Protein AF-A0A163MXH7-F1 (afdb_monomer_lite)

Sequence (358 aa):
MPDIKLDSTTVSQHGKAALSKNNAAEYDAERLEALGYKQEFKREINQFAVFGFSAVGVLTNWPLNVGLGLLTGGPAAMFCFLGVLLCIPQQLPAILVNMNWASLMISAVVVFSLSFWMVRGRYVYNSPMQTFVKDRTASKTFKALQPFKHTTQPVNLLKALSSASFSSTSATPAEQPQSIRPQVGASSLFENVQVESDNQVEVKQVVEKEYQWSSANFKTSPQKLNMIARQIRNLPVEEAIQQLQYSPKRSAKKILHNLAFARKHAQEQKEMKNLVVAQAWVGKGRFIRRVNPHGRGQFGLMHHKEAHMKFILKEAPKKDNQGIKARRNVRGWKETKKVWTPLVENKPIYNPKPFYNW

Organism: Absidia glauca (NCBI:txid4829)

pLDDT: mean 73.03, std 20.1, range [34.94, 98.38]

Radius of gyration: 46.52 Å; chains: 1; bounding box: 132×94×92 Å

Structure (mmCIF, N/CA/C/O backbone):
data_AF-A0A163MXH7-F1
#
_entry.id   AF-A0A163MXH7-F1
#
loop_
_atom_site.group_PDB
_atom_site.id
_atom_site.type_symbol
_atom_site.label_atom_id
_atom_site.label_alt_id
_atom_site.label_comp_id
_atom_site.label_asym_id
_atom_site.label_entity_id
_atom_site.label_seq_id
_atom_site.pdbx_PDB_ins_code
_atom_site.Cartn_x
_atom_site.Cartn_y
_atom_site.Cartn_z
_atom_site.occupancy
_atom_site.B_iso_or_equiv
_atom_site.auth_seq_id
_atom_site.auth_comp_id
_atom_site.auth_asym_id
_atom_site.auth_atom_id
_atom_site.pdbx_PDB_model_num
ATOM 1 N N . MET A 1 1 ? 47.669 -41.941 42.019 1.00 47.50 1 MET A N 1
ATOM 2 C CA . MET A 1 1 ? 48.116 -43.292 41.610 1.00 47.50 1 MET A CA 1
ATOM 3 C C . MET A 1 1 ? 47.739 -44.257 42.724 1.00 47.50 1 MET A C 1
ATOM 5 O O . MET A 1 1 ? 47.668 -43.811 43.866 1.00 47.50 1 MET A O 1
ATOM 9 N N . PRO A 1 2 ? 47.311 -45.479 42.390 1.00 41.97 2 PRO A N 1
ATOM 10 C CA . PRO A 1 2 ? 48.233 -46.540 41.975 1.00 41.97 2 PRO A CA 1
ATOM 11 C C . PRO A 1 2 ? 48.354 -46.688 40.458 1.00 41.97 2 PRO A C 1
ATOM 13 O O . PRO A 1 2 ? 47.479 -46.248 39.715 1.00 41.97 2 PRO A O 1
ATOM 16 N N . ASP A 1 3 ? 49.448 -47.308 40.027 1.00 41.38 3 ASP A N 1
ATOM 17 C CA . ASP A 1 3 ? 49.735 -47.606 38.626 1.00 41.38 3 ASP A CA 1
ATOM 18 C C . ASP A 1 3 ? 49.223 -48.999 38.247 1.00 41.38 3 ASP A C 1
ATOM 20 O O . ASP A 1 3 ? 49.469 -49.977 38.954 1.00 41.38 3 ASP A O 1
ATOM 24 N N . ILE A 1 4 ? 48.575 -49.103 37.087 1.00 44.91 4 ILE A N 1
ATOM 25 C CA . ILE A 1 4 ? 48.349 -50.379 36.401 1.00 44.91 4 ILE A CA 1
ATOM 26 C C . ILE A 1 4 ? 49.184 -50.335 35.125 1.00 44.91 4 ILE A C 1
ATOM 28 O O . ILE A 1 4 ? 48.999 -49.464 34.275 1.00 44.91 4 ILE A O 1
ATOM 32 N N . LYS A 1 5 ? 50.154 -51.245 35.028 1.00 40.84 5 LYS A N 1
ATOM 33 C CA . LYS A 1 5 ? 51.109 -51.301 33.918 1.00 40.84 5 LYS A CA 1
ATOM 34 C C . LYS A 1 5 ? 50.401 -51.771 32.647 1.00 40.84 5 LYS A C 1
ATOM 36 O O . LYS A 1 5 ? 49.718 -52.790 32.662 1.00 40.84 5 LYS A O 1
ATOM 41 N N . LEU A 1 6 ? 50.598 -51.044 31.550 1.00 42.69 6 LEU A N 1
ATOM 42 C CA . LEU A 1 6 ? 50.225 -51.497 30.213 1.00 42.69 6 LEU A CA 1
ATOM 43 C C . LEU A 1 6 ? 51.382 -52.310 29.627 1.00 42.69 6 LEU A C 1
ATOM 45 O O . LEU A 1 6 ? 52.337 -51.734 29.105 1.00 42.69 6 LEU A O 1
ATOM 49 N N . ASP A 1 7 ? 51.291 -53.638 29.700 1.00 38.22 7 ASP A N 1
ATOM 50 C CA . ASP A 1 7 ? 52.216 -54.520 28.986 1.00 38.22 7 ASP A CA 1
ATOM 51 C C . ASP A 1 7 ? 51.969 -54.398 27.475 1.00 38.22 7 ASP A C 1
ATOM 53 O O . ASP A 1 7 ? 50.940 -54.811 26.939 1.00 38.22 7 ASP A O 1
ATOM 57 N N . SER A 1 8 ? 52.924 -53.796 26.769 1.00 49.16 8 SER A N 1
ATOM 58 C CA . SER A 1 8 ? 52.810 -53.388 25.361 1.00 49.16 8 SER A CA 1
ATOM 59 C C . SER A 1 8 ? 52.977 -54.531 24.343 1.00 49.16 8 SER A C 1
ATOM 61 O O . SER A 1 8 ? 53.156 -54.289 23.149 1.00 49.16 8 SER A O 1
ATOM 63 N N . THR A 1 9 ? 52.927 -55.784 24.797 1.00 44.97 9 THR A N 1
ATOM 64 C CA . THR A 1 9 ? 53.372 -56.974 24.053 1.00 44.97 9 THR A CA 1
ATOM 65 C C . THR A 1 9 ? 52.245 -57.851 23.495 1.00 44.97 9 THR A C 1
ATOM 67 O O . THR A 1 9 ? 52.518 -58.712 22.661 1.00 44.97 9 THR A O 1
ATOM 70 N N . THR A 1 10 ? 50.980 -57.622 23.861 1.00 40.19 10 THR A N 1
ATOM 71 C CA . THR A 1 10 ? 49.836 -58.476 23.461 1.00 40.19 10 THR A CA 1
ATOM 72 C C . THR A 1 10 ? 49.106 -58.048 22.179 1.00 40.19 10 THR A C 1
ATOM 74 O O . THR A 1 10 ? 48.200 -58.744 21.732 1.00 40.19 10 THR A O 1
ATOM 77 N N . VAL A 1 11 ? 49.515 -56.950 21.530 1.00 41.31 11 VAL A N 1
ATOM 78 C CA . VAL A 1 11 ? 48.902 -56.468 20.267 1.00 41.31 11 VAL A CA 1
ATOM 79 C C . VAL A 1 11 ? 49.614 -57.023 19.014 1.00 41.31 11 VAL A C 1
ATOM 81 O O . VAL A 1 11 ? 49.052 -57.055 17.920 1.00 41.31 11 VAL A O 1
ATOM 84 N N . SER A 1 12 ? 50.847 -57.524 19.150 1.00 39.78 12 SER A N 1
ATOM 85 C CA . SER A 1 12 ? 51.743 -57.825 18.018 1.00 39.78 12 SER A CA 1
ATOM 86 C C . SER A 1 12 ? 51.597 -59.240 17.417 1.00 39.78 12 SER A C 1
ATOM 88 O O . SER A 1 12 ? 52.595 -59.890 17.111 1.00 39.78 12 SER A O 1
ATOM 90 N N . GLN A 1 13 ? 50.365 -59.740 17.234 1.00 37.62 13 GLN A N 1
ATOM 91 C CA . GLN A 1 13 ? 50.122 -61.014 16.519 1.00 37.62 13 GLN A CA 1
ATOM 92 C C . GLN A 1 13 ? 49.009 -61.007 15.455 1.00 37.62 13 GLN A C 1
ATOM 94 O O . GLN A 1 13 ? 48.973 -61.925 14.645 1.00 37.62 13 GLN A O 1
ATOM 99 N N . HIS A 1 14 ? 48.175 -59.966 15.350 1.00 34.94 14 HIS A N 1
ATOM 100 C CA . HIS A 1 14 ? 47.184 -59.847 14.257 1.00 34.94 14 HIS A CA 1
ATOM 101 C C . HIS A 1 14 ? 47.642 -58.932 13.099 1.00 34.94 14 HIS A C 1
ATOM 103 O O . HIS A 1 14 ? 46.857 -58.538 12.241 1.00 34.94 14 HIS A O 1
ATOM 109 N N . GLY A 1 15 ? 48.938 -58.605 13.042 1.00 43.69 15 GLY A N 1
ATOM 110 C CA . GLY A 1 15 ? 49.522 -57.658 12.087 1.00 43.69 15 GLY A CA 1
ATOM 111 C C . GLY A 1 15 ? 50.450 -58.278 11.038 1.00 43.69 15 GLY A C 1
ATOM 112 O O . GLY A 1 15 ? 51.620 -57.900 11.014 1.00 43.69 15 GLY A O 1
ATOM 113 N N . LYS A 1 16 ? 49.957 -59.208 10.195 1.00 42.31 16 LYS A N 1
ATOM 114 C CA . LYS A 1 16 ? 50.557 -59.620 8.892 1.00 42.31 16 LYS A CA 1
ATOM 115 C C . LYS A 1 16 ? 49.679 -60.635 8.127 1.00 42.31 16 LYS A C 1
ATOM 117 O O . LYS A 1 16 ? 50.035 -61.796 7.962 1.00 42.31 16 LYS A O 1
ATOM 122 N N . ALA A 1 17 ? 48.543 -60.174 7.608 1.00 35.09 17 ALA A N 1
ATOM 123 C CA . ALA A 1 17 ? 47.761 -60.877 6.583 1.00 35.09 17 ALA A CA 1
ATOM 124 C C . ALA A 1 17 ? 47.486 -59.925 5.403 1.00 35.09 17 ALA A C 1
ATOM 126 O O . ALA A 1 17 ? 47.547 -58.706 5.566 1.00 35.09 17 ALA A O 1
ATOM 127 N N . ALA A 1 18 ? 47.264 -60.466 4.201 1.00 39.53 18 ALA A N 1
ATOM 128 C CA . ALA A 1 18 ? 47.261 -59.682 2.964 1.00 39.53 18 ALA A CA 1
ATOM 129 C C . ALA A 1 18 ? 46.152 -58.610 2.924 1.00 39.53 18 ALA A C 1
ATOM 131 O O . ALA A 1 18 ? 44.985 -58.895 3.187 1.00 39.53 18 ALA A O 1
ATOM 132 N N . LEU A 1 19 ? 46.516 -57.383 2.526 1.00 41.78 19 LEU A N 1
ATOM 133 C CA . LEU A 1 19 ? 45.593 -56.250 2.415 1.00 41.78 19 LEU A CA 1
ATOM 134 C C . LEU A 1 19 ? 44.692 -56.382 1.173 1.00 41.78 19 LEU A C 1
ATOM 136 O O . LEU A 1 19 ? 44.937 -55.770 0.131 1.00 41.78 19 LEU A O 1
ATOM 140 N N . SER A 1 20 ? 43.633 -57.182 1.288 1.00 42.00 20 SER A N 1
ATOM 141 C CA . SER A 1 20 ? 42.513 -57.140 0.348 1.00 42.00 20 SER A CA 1
ATOM 142 C C . SER A 1 20 ? 41.724 -55.836 0.517 1.00 42.00 20 SER A C 1
ATOM 144 O O . SER A 1 20 ? 41.616 -55.290 1.616 1.00 42.00 20 SER A O 1
ATOM 146 N N . LYS A 1 21 ? 41.133 -55.333 -0.575 1.00 47.78 21 LYS A N 1
ATOM 147 C CA . LYS A 1 21 ? 40.318 -54.102 -0.565 1.00 47.78 21 LYS A CA 1
ATOM 148 C C . LYS A 1 21 ? 39.035 -54.225 0.268 1.00 47.78 21 LYS A C 1
ATOM 150 O O . LYS A 1 21 ? 38.448 -53.201 0.607 1.00 47.78 21 LYS A O 1
ATOM 155 N N . ASN A 1 22 ? 38.610 -55.445 0.589 1.00 47.94 22 ASN A N 1
ATOM 156 C CA . ASN A 1 22 ? 37.372 -55.718 1.319 1.00 47.94 22 ASN A CA 1
ATOM 157 C C . ASN A 1 22 ? 37.469 -55.249 2.785 1.00 47.94 22 ASN A C 1
ATOM 159 O O . ASN A 1 22 ? 36.567 -54.581 3.289 1.00 47.94 22 ASN A O 1
ATOM 163 N N . ASN A 1 23 ? 38.610 -55.517 3.425 1.00 58.22 23 ASN A N 1
ATOM 164 C CA . ASN A 1 23 ? 38.815 -55.397 4.871 1.00 58.22 23 ASN A CA 1
ATOM 165 C C . ASN A 1 23 ? 38.664 -53.954 5.398 1.00 58.22 23 ASN A C 1
ATOM 167 O O . ASN A 1 23 ? 38.385 -53.749 6.574 1.00 58.22 23 ASN A O 1
ATOM 171 N N . ALA A 1 24 ? 38.846 -52.937 4.547 1.00 60.03 24 ALA A N 1
ATOM 172 C CA . ALA A 1 24 ? 38.727 -51.534 4.952 1.00 60.03 24 ALA A CA 1
ATOM 173 C C . ALA A 1 24 ? 37.272 -51.110 5.227 1.00 60.03 24 ALA A C 1
ATOM 175 O O . ALA A 1 24 ? 37.030 -50.298 6.114 1.00 60.03 24 ALA A O 1
ATOM 176 N N . ALA A 1 25 ? 36.302 -51.663 4.489 1.00 61.44 25 ALA A N 1
ATOM 177 C CA . ALA A 1 25 ? 34.880 -51.421 4.749 1.00 61.44 25 ALA A CA 1
ATOM 178 C C . ALA A 1 25 ? 34.384 -52.198 5.981 1.00 61.44 25 ALA A C 1
ATOM 180 O O . ALA A 1 25 ? 33.492 -51.739 6.687 1.00 61.44 25 ALA A O 1
ATOM 181 N N . GLU A 1 26 ? 34.993 -53.355 6.233 1.00 66.44 26 GLU A N 1
ATOM 182 C CA . GLU A 1 26 ? 34.730 -54.235 7.373 1.00 66.44 26 GLU A CA 1
ATOM 183 C C . GLU A 1 26 ? 35.222 -53.590 8.683 1.00 66.44 26 GLU A C 1
ATOM 185 O O . GLU A 1 26 ? 34.446 -53.444 9.622 1.00 66.44 26 GLU A O 1
ATOM 190 N N . TYR A 1 27 ? 36.449 -53.052 8.689 1.00 71.62 27 TYR A N 1
ATOM 191 C CA . TYR A 1 27 ? 37.011 -52.268 9.799 1.00 71.62 27 TYR A CA 1
ATOM 192 C C . TYR A 1 27 ? 36.227 -50.972 10.094 1.00 71.62 27 TYR A C 1
ATOM 194 O O . TYR A 1 27 ? 36.001 -50.638 11.257 1.00 71.62 27 TYR A O 1
ATOM 202 N N . ASP A 1 28 ? 35.781 -50.246 9.056 1.00 67.56 28 ASP A N 1
ATOM 203 C CA . ASP A 1 28 ? 34.877 -49.087 9.199 1.00 67.56 28 ASP A CA 1
ATOM 204 C C . ASP A 1 28 ? 33.573 -49.491 9.922 1.00 67.56 28 ASP A C 1
ATOM 206 O O . ASP A 1 28 ? 33.106 -48.773 10.808 1.00 67.56 28 ASP A O 1
ATOM 210 N N . ALA A 1 29 ? 32.982 -50.633 9.549 1.00 69.75 29 ALA A N 1
ATOM 211 C CA . ALA A 1 29 ? 31.713 -51.117 10.095 1.00 69.75 29 ALA A CA 1
ATOM 212 C C . ALA A 1 29 ? 31.848 -51.623 11.541 1.00 69.75 29 ALA A C 1
ATOM 214 O O . ALA A 1 29 ? 31.086 -51.195 12.407 1.00 69.75 29 ALA A O 1
ATOM 215 N N . GLU A 1 30 ? 32.856 -52.449 11.825 1.00 72.38 30 GLU A N 1
ATOM 216 C CA . GLU A 1 30 ? 33.177 -52.949 13.171 1.00 72.38 30 GLU A CA 1
ATOM 217 C C . GLU A 1 30 ? 33.446 -51.785 14.147 1.00 72.38 30 GLU A C 1
ATOM 219 O O . GLU A 1 30 ? 32.985 -51.778 15.292 1.00 72.38 30 GLU A O 1
ATOM 224 N N . ARG A 1 31 ? 34.106 -50.720 13.669 1.00 71.94 31 ARG A N 1
ATOM 225 C CA . ARG A 1 31 ? 34.344 -49.501 14.453 1.00 71.94 31 ARG A CA 1
ATOM 226 C C . ARG A 1 31 ? 33.088 -48.642 14.659 1.00 71.94 31 ARG A C 1
ATOM 228 O O . ARG A 1 31 ? 33.026 -47.919 15.652 1.00 71.94 31 ARG A O 1
ATOM 235 N N . LEU A 1 32 ? 32.095 -48.707 13.769 1.00 69.75 32 LEU A N 1
ATOM 236 C CA . LEU A 1 32 ? 30.786 -48.063 13.957 1.00 69.75 32 LEU A CA 1
ATOM 237 C C . LEU A 1 32 ? 29.898 -48.845 14.935 1.00 69.75 32 LEU A C 1
ATOM 239 O O . LEU A 1 32 ? 29.231 -48.229 15.768 1.00 69.75 32 LEU A O 1
ATOM 243 N N . GLU A 1 33 ? 29.948 -50.178 14.898 1.00 74.44 33 GLU A N 1
ATOM 244 C CA . GLU A 1 33 ? 29.268 -51.050 15.862 1.00 74.44 33 GLU A CA 1
ATOM 245 C C . GLU A 1 33 ? 29.834 -50.864 17.280 1.00 74.44 33 GLU A C 1
ATOM 247 O O . GLU A 1 33 ? 29.070 -50.656 18.224 1.00 74.44 33 GLU A O 1
ATOM 252 N N . ALA A 1 34 ? 31.161 -50.767 17.422 1.00 74.44 34 ALA A N 1
ATOM 253 C CA . ALA A 1 34 ? 31.827 -50.406 18.680 1.00 74.44 34 ALA A CA 1
ATOM 254 C C . ALA A 1 34 ? 31.473 -48.992 19.206 1.00 74.44 34 ALA A C 1
ATOM 256 O O . ALA A 1 34 ? 31.714 -48.688 20.375 1.00 74.44 34 ALA A O 1
ATOM 257 N N . LEU A 1 35 ? 30.897 -48.128 18.362 1.00 73.12 35 LEU A N 1
ATOM 258 C CA . LEU A 1 35 ? 30.357 -46.810 18.726 1.00 73.12 35 LEU A CA 1
ATOM 259 C C . LEU A 1 35 ? 28.821 -46.814 18.892 1.00 73.12 35 LEU A C 1
ATOM 261 O O . LEU A 1 35 ? 28.232 -45.761 19.136 1.00 73.12 35 LEU A O 1
ATOM 265 N N . GLY A 1 36 ? 28.166 -47.974 18.773 1.00 73.19 36 GLY A N 1
ATOM 266 C CA . GLY A 1 36 ? 26.718 -48.141 18.928 1.00 73.19 36 GLY A CA 1
ATOM 267 C C . GLY A 1 36 ? 25.875 -47.713 17.719 1.00 73.19 36 GLY A C 1
ATOM 268 O O . GLY A 1 36 ? 24.652 -47.618 17.836 1.00 73.19 36 GLY A O 1
ATOM 269 N N . TYR A 1 37 ? 26.486 -47.449 16.558 1.00 69.38 37 TYR A N 1
ATOM 270 C CA . TYR A 1 37 ? 25.775 -47.003 15.357 1.00 69.38 37 TYR A CA 1
ATOM 271 C C . TYR A 1 37 ? 25.427 -48.169 14.428 1.00 69.38 37 TYR A C 1
ATOM 273 O O . TYR A 1 37 ? 26.291 -48.768 13.792 1.00 69.38 37 TYR A O 1
ATOM 281 N N . LYS A 1 38 ? 24.127 -48.440 14.277 1.00 63.72 38 LYS A N 1
ATOM 282 C CA . LYS A 1 38 ? 23.607 -49.431 13.328 1.00 63.72 38 LYS A CA 1
ATOM 283 C C . LYS A 1 38 ? 23.565 -48.857 11.906 1.00 63.72 38 LYS A C 1
ATOM 285 O O . LYS A 1 38 ? 22.878 -47.868 11.655 1.00 63.72 38 LYS A O 1
ATOM 290 N N . GLN A 1 39 ? 24.258 -49.487 10.957 1.00 64.44 39 GLN A N 1
ATOM 291 C CA . GLN A 1 39 ? 24.260 -49.050 9.557 1.00 64.44 39 GLN A CA 1
ATOM 292 C C . GLN A 1 39 ? 23.024 -49.565 8.795 1.00 64.44 39 GLN A C 1
ATOM 294 O O . GLN A 1 39 ? 22.919 -50.750 8.493 1.00 64.44 39 GLN A O 1
ATOM 299 N N . GLU A 1 40 ? 22.103 -48.666 8.432 1.00 67.88 40 GLU A N 1
ATOM 300 C CA . GLU A 1 40 ? 20.843 -49.038 7.755 1.00 67.88 40 GLU A CA 1
ATOM 301 C C . GLU A 1 40 ? 20.894 -48.962 6.216 1.00 67.88 40 GLU A C 1
ATOM 303 O O . GLU A 1 40 ? 20.061 -49.561 5.540 1.00 67.88 40 GLU A O 1
ATOM 308 N N . PHE A 1 41 ? 21.889 -48.275 5.639 1.00 58.50 41 PHE A N 1
ATOM 309 C CA . PHE A 1 41 ? 22.047 -48.129 4.186 1.00 58.50 41 PHE A CA 1
ATOM 310 C C . PHE A 1 41 ? 23.337 -48.780 3.670 1.00 58.50 41 PHE A C 1
ATOM 312 O O . PHE A 1 41 ? 24.431 -48.560 4.197 1.00 58.50 41 PHE A O 1
ATOM 319 N N . LYS A 1 42 ? 23.221 -49.544 2.577 1.00 60.28 42 LYS A N 1
ATOM 320 C CA . LYS A 1 42 ? 24.365 -50.121 1.856 1.00 60.28 42 LYS A CA 1
ATOM 321 C C . LYS A 1 42 ? 25.191 -49.015 1.186 1.00 60.28 42 LYS A C 1
ATOM 323 O O . LYS A 1 42 ? 24.658 -48.251 0.385 1.00 60.28 42 LYS A O 1
ATOM 328 N N . ARG A 1 43 ? 26.502 -48.952 1.460 1.00 62.91 43 ARG A N 1
ATOM 329 C CA . ARG A 1 43 ? 27.432 -47.927 0.923 1.00 62.91 43 ARG A CA 1
ATOM 330 C C . ARG A 1 43 ? 27.895 -48.233 -0.517 1.00 62.91 43 ARG A C 1
ATOM 332 O O . ARG A 1 43 ? 29.055 -48.029 -0.864 1.00 62.91 43 ARG A O 1
ATOM 339 N N . GLU A 1 44 ? 26.992 -48.736 -1.357 1.00 66.31 44 GLU A N 1
ATOM 340 C CA . GLU A 1 44 ? 27.261 -49.122 -2.748 1.00 66.31 44 GLU A CA 1
ATOM 341 C C . GLU A 1 44 ? 27.048 -47.925 -3.693 1.00 66.31 44 GLU A C 1
ATOM 343 O O . GLU A 1 44 ? 25.959 -47.709 -4.228 1.00 66.31 44 GLU A O 1
ATOM 348 N N . ILE A 1 45 ? 28.100 -47.128 -3.922 1.00 68.62 45 ILE A N 1
ATOM 349 C CA . ILE A 1 45 ? 28.080 -46.081 -4.957 1.00 68.62 45 ILE A CA 1
ATOM 350 C C . ILE A 1 45 ? 28.186 -46.755 -6.332 1.00 68.62 45 ILE A C 1
ATOM 352 O O . ILE A 1 45 ? 29.272 -46.928 -6.884 1.00 68.62 45 ILE A O 1
ATOM 356 N N . ASN A 1 46 ? 27.036 -47.151 -6.880 1.00 74.12 46 ASN A N 1
ATOM 357 C CA . ASN A 1 46 ? 26.904 -47.679 -8.238 1.00 74.12 46 ASN A CA 1
ATOM 358 C C . ASN A 1 46 ? 27.578 -46.727 -9.254 1.00 74.12 46 ASN A C 1
ATOM 360 O O . ASN A 1 46 ? 27.489 -45.505 -9.120 1.00 74.12 46 ASN A O 1
ATOM 364 N N . GLN A 1 47 ? 28.206 -47.267 -10.303 1.00 76.06 47 GLN A N 1
ATOM 365 C CA . GLN A 1 47 ? 28.812 -46.490 -11.395 1.00 76.06 47 GLN A CA 1
ATOM 366 C C . GLN A 1 47 ? 27.842 -45.450 -11.991 1.00 76.06 47 GLN A C 1
ATOM 368 O O . GLN A 1 47 ? 28.259 -44.350 -12.352 1.00 76.06 47 GLN A O 1
ATOM 373 N N . PHE A 1 48 ? 26.537 -45.741 -12.005 1.00 74.50 48 PHE A N 1
ATOM 374 C CA . PHE A 1 48 ? 25.503 -44.794 -12.437 1.00 74.50 48 PHE A CA 1
ATOM 375 C C . PHE A 1 48 ? 25.379 -43.556 -11.519 1.00 74.50 48 PHE A C 1
ATOM 377 O O . PHE A 1 48 ? 25.112 -42.451 -11.989 1.00 74.50 48 PHE A O 1
ATOM 384 N N . ALA A 1 49 ? 25.632 -43.703 -10.213 1.00 75.06 49 ALA A N 1
ATOM 385 C CA . ALA A 1 49 ? 25.704 -42.579 -9.277 1.00 75.06 49 ALA A CA 1
ATOM 386 C C . ALA A 1 49 ? 26.999 -41.768 -9.464 1.00 75.06 49 ALA A C 1
ATOM 388 O O . ALA A 1 49 ? 26.960 -40.538 -9.422 1.00 75.06 49 ALA A O 1
ATOM 389 N N . VAL A 1 50 ? 28.129 -42.431 -9.754 1.00 80.44 50 VAL A N 1
ATOM 390 C CA . VAL A 1 50 ? 29.398 -41.759 -10.107 1.00 80.44 50 VAL A CA 1
ATOM 391 C C . VAL A 1 50 ? 29.231 -40.903 -11.371 1.00 80.44 50 VAL A C 1
ATOM 393 O O . VAL A 1 50 ? 29.678 -39.755 -11.402 1.00 80.44 50 VAL A O 1
ATOM 396 N N . PHE A 1 51 ? 28.519 -41.415 -12.382 1.00 82.50 51 PHE A N 1
ATOM 397 C CA . PHE A 1 51 ? 28.143 -40.643 -13.570 1.00 82.50 51 PHE A CA 1
ATOM 398 C C . PHE A 1 51 ? 27.316 -39.398 -13.209 1.00 82.50 51 PHE A C 1
ATOM 400 O O . PHE A 1 51 ? 27.604 -38.314 -13.713 1.00 82.50 51 PHE A O 1
ATOM 407 N N . GLY A 1 52 ? 26.360 -39.517 -12.280 1.00 81.12 52 GLY A N 1
ATOM 408 C CA . GLY A 1 52 ? 25.589 -38.382 -11.759 1.00 81.12 52 GLY A CA 1
ATOM 409 C C . GLY A 1 52 ? 26.461 -37.280 -11.143 1.00 81.12 52 GLY A C 1
ATOM 410 O O . GLY A 1 52 ? 26.318 -36.112 -11.508 1.00 81.12 52 GLY A O 1
ATOM 411 N N . PHE A 1 53 ? 27.410 -37.634 -10.269 1.00 79.19 53 PHE A N 1
ATOM 412 C CA . PHE A 1 53 ? 28.345 -36.661 -9.682 1.00 79.19 53 PHE A CA 1
ATOM 413 C C . PHE A 1 53 ? 29.247 -35.995 -10.736 1.00 79.19 53 PHE A C 1
ATOM 415 O O . PHE A 1 53 ? 29.444 -34.779 -10.693 1.00 79.19 53 PHE A O 1
ATOM 422 N N . SER A 1 54 ? 29.738 -36.759 -11.718 1.00 81.44 54 SER A N 1
ATOM 423 C CA . SER A 1 54 ? 30.528 -36.223 -12.837 1.00 81.44 54 SER A CA 1
ATOM 424 C C . SER A 1 54 ? 29.717 -35.244 -13.700 1.00 81.44 54 SER A C 1
ATOM 426 O O . SER A 1 54 ? 30.160 -34.125 -13.972 1.00 81.44 54 SER A O 1
ATOM 428 N N . ALA A 1 55 ? 28.480 -35.610 -14.053 1.00 81.50 55 ALA A N 1
ATOM 429 C CA . ALA A 1 55 ? 27.581 -34.772 -14.841 1.00 81.50 55 ALA A CA 1
ATOM 430 C C . ALA A 1 55 ? 27.259 -33.441 -14.139 1.00 81.50 55 ALA A C 1
ATOM 432 O O . ALA A 1 55 ? 27.266 -32.396 -14.790 1.00 81.50 55 ALA A O 1
ATOM 433 N N . VAL A 1 56 ? 27.054 -33.441 -12.815 1.00 82.62 56 VAL A N 1
ATOM 434 C CA . VAL A 1 56 ? 26.881 -32.204 -12.027 1.00 82.62 56 VAL A CA 1
ATOM 435 C C . VAL A 1 56 ? 28.134 -31.321 -12.087 1.00 82.62 56 VAL A C 1
ATOM 437 O O . VAL A 1 56 ? 28.009 -30.106 -12.253 1.00 82.62 56 VAL A O 1
ATOM 440 N N . GLY A 1 57 ? 29.335 -31.904 -12.030 1.00 77.38 57 GLY A N 1
ATOM 441 C CA . GLY A 1 57 ? 30.596 -31.168 -12.188 1.00 77.38 57 GLY A CA 1
ATOM 442 C C . GLY A 1 57 ? 30.728 -30.476 -13.552 1.00 77.38 57 GLY A C 1
ATOM 443 O O . GLY A 1 57 ? 31.105 -29.307 -13.620 1.00 77.38 57 GLY A O 1
ATOM 444 N N . VAL A 1 58 ? 30.352 -31.151 -14.643 1.00 78.25 58 VAL A N 1
ATOM 445 C CA . VAL A 1 58 ? 30.382 -30.565 -15.999 1.00 78.25 58 VAL A CA 1
ATOM 446 C C . VAL A 1 58 ? 29.287 -29.504 -16.178 1.00 78.25 58 VAL A C 1
ATOM 448 O O . VAL A 1 58 ? 29.559 -28.397 -16.650 1.00 78.25 58 VAL A O 1
ATOM 451 N N . LEU A 1 59 ? 28.053 -29.804 -15.761 1.00 74.94 59 LEU A N 1
ATOM 452 C CA . LEU A 1 59 ? 26.892 -28.921 -15.936 1.00 74.94 59 LEU A CA 1
ATOM 453 C C . LEU A 1 59 ? 26.942 -27.654 -15.070 1.00 74.94 59 LEU A C 1
ATOM 455 O O . LEU A 1 59 ? 26.327 -26.655 -15.436 1.00 74.94 59 LEU A O 1
ATOM 459 N N . THR A 1 60 ? 27.680 -27.652 -13.957 1.00 77.06 60 THR A N 1
ATOM 460 C CA . THR A 1 60 ? 27.912 -26.437 -13.150 1.00 77.06 60 THR A CA 1
ATOM 461 C C . THR A 1 60 ? 29.032 -25.555 -13.707 1.00 77.06 60 THR A C 1
ATOM 463 O O . THR A 1 60 ? 28.981 -24.336 -13.546 1.00 77.06 60 THR A O 1
ATOM 466 N N . ASN A 1 61 ? 30.004 -26.130 -14.422 1.00 73.38 61 ASN A N 1
ATOM 467 C CA . ASN A 1 61 ? 31.129 -25.387 -15.001 1.00 73.38 61 ASN A CA 1
ATOM 468 C C . ASN A 1 61 ? 30.799 -24.772 -16.381 1.00 73.38 61 ASN A C 1
ATOM 470 O O . ASN A 1 61 ? 31.337 -23.728 -16.761 1.00 73.38 61 ASN A O 1
ATOM 474 N N . TRP A 1 62 ? 29.859 -25.366 -17.124 1.00 70.69 62 TRP A N 1
ATOM 475 C CA . TR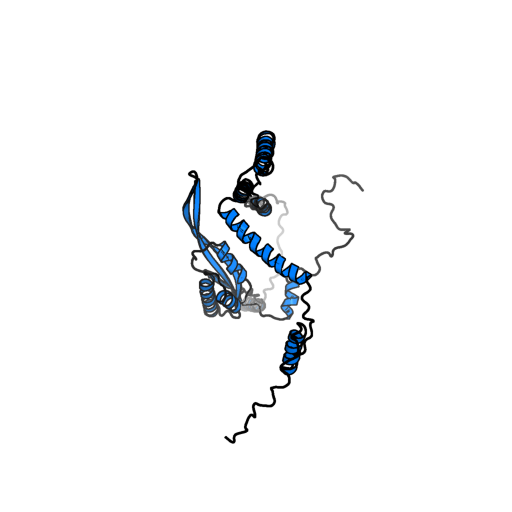P A 1 62 ? 29.412 -24.855 -18.427 1.00 70.69 62 TRP A CA 1
ATOM 476 C C . TRP A 1 62 ? 28.827 -23.419 -18.368 1.00 70.69 62 TRP A C 1
ATOM 478 O O . TRP A 1 62 ? 29.285 -22.570 -19.140 1.00 70.69 62 TRP A O 1
ATOM 488 N N . PRO A 1 63 ? 27.911 -23.059 -17.436 1.00 69.19 63 PRO A N 1
ATOM 489 C CA . PRO A 1 63 ? 27.403 -21.689 -17.302 1.00 69.19 63 PRO A CA 1
ATOM 490 C C . PRO A 1 63 ? 28.470 -20.631 -16.993 1.00 69.19 63 PRO A C 1
ATOM 492 O O . PRO A 1 63 ? 28.320 -19.489 -17.423 1.00 69.19 63 PRO A O 1
ATOM 495 N N . LEU A 1 64 ? 29.545 -20.985 -16.278 1.00 65.94 64 LEU A N 1
ATOM 496 C CA . LEU A 1 64 ? 30.637 -20.058 -15.948 1.00 65.94 64 LEU A CA 1
ATOM 497 C C . LEU A 1 64 ? 31.433 -19.665 -17.201 1.00 65.94 64 LEU A C 1
ATOM 499 O O . LEU A 1 64 ? 31.651 -18.479 -17.455 1.00 65.94 64 LEU A O 1
ATOM 503 N N . ASN A 1 65 ? 31.784 -20.651 -18.028 1.00 64.81 65 ASN A N 1
ATOM 504 C CA . ASN A 1 65 ? 32.489 -20.431 -19.292 1.00 64.81 65 ASN A CA 1
ATOM 505 C C . ASN A 1 65 ? 31.620 -19.657 -20.301 1.00 64.81 65 ASN A C 1
ATOM 507 O O . ASN A 1 65 ? 32.071 -18.677 -20.900 1.00 64.81 65 ASN A O 1
ATOM 511 N N . VAL A 1 66 ? 30.338 -20.023 -20.427 1.00 68.25 66 VAL A N 1
ATOM 512 C CA . VAL A 1 66 ? 29.377 -19.291 -21.273 1.00 68.25 66 VAL A CA 1
ATOM 513 C C . VAL A 1 66 ? 29.145 -17.861 -20.762 1.00 68.25 66 VAL A C 1
ATOM 515 O O . VAL A 1 66 ? 29.022 -16.944 -21.573 1.00 68.25 66 VAL A O 1
ATOM 518 N N . GLY A 1 67 ? 29.131 -17.641 -19.444 1.00 66.19 67 GLY A N 1
ATOM 519 C CA . GLY A 1 67 ? 28.959 -16.321 -18.828 1.00 66.19 67 GLY A CA 1
ATOM 520 C C . GLY A 1 67 ? 30.080 -15.338 -19.172 1.00 66.19 67 GLY A C 1
ATOM 521 O O . GLY A 1 67 ? 29.799 -14.199 -19.549 1.00 66.19 67 GLY A O 1
ATOM 522 N N . LEU A 1 68 ? 31.339 -15.788 -19.126 1.00 63.91 68 LEU A N 1
ATOM 523 C CA . LEU A 1 68 ? 32.494 -14.989 -19.556 1.00 63.91 68 LEU A CA 1
ATOM 524 C C . LEU A 1 68 ? 32.426 -14.637 -21.052 1.00 63.91 68 LEU A C 1
ATOM 526 O O . LEU A 1 68 ? 32.704 -13.495 -21.429 1.00 63.91 68 LEU A O 1
ATOM 530 N N . GLY A 1 69 ? 31.984 -15.572 -21.900 1.00 62.62 69 GLY A N 1
ATOM 531 C CA . GLY A 1 69 ? 31.744 -15.306 -23.324 1.00 62.62 69 GLY A CA 1
ATOM 532 C C . GLY A 1 69 ? 30.621 -14.295 -23.563 1.00 62.62 69 GLY A C 1
ATOM 533 O O . GLY A 1 69 ? 30.771 -13.367 -24.360 1.00 62.62 69 GLY A O 1
ATOM 534 N N . LEU A 1 70 ? 29.516 -14.409 -22.820 1.00 64.62 70 LEU A N 1
ATOM 535 C CA . LEU A 1 70 ? 28.399 -13.465 -22.898 1.00 64.62 70 LEU A CA 1
ATOM 536 C C . LEU A 1 70 ? 28.804 -12.033 -22.528 1.00 64.62 70 LEU A C 1
ATOM 538 O O . LEU A 1 70 ? 28.304 -11.096 -23.146 1.00 64.62 70 LEU A O 1
ATOM 542 N N . LEU A 1 71 ? 29.710 -11.870 -21.559 1.00 65.25 71 LEU A N 1
ATOM 543 C CA . LEU A 1 71 ? 30.178 -10.560 -21.102 1.00 65.25 71 LEU A CA 1
ATOM 544 C C . LEU A 1 71 ? 31.164 -9.889 -22.078 1.00 65.25 71 LEU A C 1
ATOM 546 O O . LEU A 1 71 ? 31.232 -8.663 -22.126 1.00 65.25 71 LEU A O 1
ATOM 550 N N . THR A 1 72 ? 31.936 -10.680 -22.829 1.00 69.06 72 THR A N 1
ATOM 551 C CA . THR A 1 72 ? 33.060 -10.198 -23.660 1.00 69.06 72 THR A CA 1
ATOM 552 C C . THR A 1 72 ? 32.729 -10.050 -25.145 1.00 69.06 72 THR A C 1
ATOM 554 O O . THR A 1 72 ? 33.266 -9.153 -25.791 1.00 69.06 72 THR A O 1
ATOM 557 N N . GLY A 1 73 ? 31.835 -10.875 -25.699 1.00 68.38 73 GLY A N 1
ATOM 558 C CA . GLY A 1 73 ? 31.448 -10.778 -27.115 1.00 68.38 73 GLY A CA 1
ATOM 559 C C . GLY A 1 73 ? 30.195 -11.561 -27.527 1.00 68.38 73 GLY A C 1
ATOM 560 O O . GLY A 1 73 ? 29.933 -11.728 -28.720 1.00 68.38 73 GLY A O 1
ATOM 561 N N . GLY A 1 74 ? 29.414 -12.059 -26.564 1.00 79.38 74 GLY A N 1
ATOM 562 C CA . GLY A 1 74 ? 28.256 -12.908 -26.832 1.00 79.38 74 GLY A CA 1
ATOM 563 C C . GLY A 1 74 ? 28.626 -14.305 -27.362 1.00 79.38 74 GLY A C 1
ATOM 564 O O . GLY A 1 74 ? 29.804 -14.645 -27.495 1.00 79.38 74 GLY A O 1
ATOM 565 N N . PRO A 1 75 ? 27.624 -15.132 -27.719 1.00 70.12 75 PRO A N 1
ATOM 566 C CA . PRO A 1 75 ? 27.863 -16.467 -28.275 1.00 70.12 75 PRO A CA 1
ATOM 567 C C . PRO A 1 75 ? 28.713 -16.457 -29.556 1.00 70.12 75 PRO A C 1
ATOM 569 O O . PRO A 1 75 ? 29.491 -17.378 -29.782 1.00 70.12 75 PRO A O 1
ATOM 572 N N . ALA A 1 76 ? 28.602 -15.403 -30.374 1.00 67.12 76 ALA A N 1
ATOM 573 C CA . ALA A 1 76 ? 29.338 -15.274 -31.630 1.00 67.12 76 ALA A CA 1
ATOM 574 C C . ALA A 1 76 ? 30.863 -15.276 -31.424 1.00 67.12 76 ALA A C 1
ATOM 576 O O . ALA A 1 76 ? 31.565 -16.003 -32.121 1.00 67.12 76 ALA A O 1
ATOM 577 N N . ALA A 1 77 ? 31.376 -14.532 -30.435 1.00 70.88 77 ALA A N 1
ATOM 578 C CA . ALA A 1 77 ? 32.812 -14.490 -30.152 1.00 70.88 77 ALA A CA 1
ATOM 579 C C . ALA A 1 77 ? 33.374 -15.864 -29.742 1.00 70.88 77 ALA A C 1
ATOM 581 O O . ALA A 1 77 ? 34.475 -16.222 -30.158 1.00 70.88 77 ALA A O 1
ATOM 582 N N . MET A 1 78 ? 32.596 -16.659 -28.999 1.00 71.19 78 MET A N 1
ATOM 583 C CA . MET A 1 78 ? 32.984 -18.018 -28.608 1.00 71.19 78 MET A CA 1
ATOM 584 C C . MET A 1 78 ? 33.067 -18.969 -29.809 1.00 71.19 78 MET A C 1
ATOM 586 O O . MET A 1 78 ? 34.048 -19.702 -29.930 1.00 71.19 78 MET A O 1
ATOM 590 N N . PHE A 1 79 ? 32.108 -18.917 -30.740 1.00 73.12 79 PHE A N 1
ATOM 591 C CA . PHE A 1 79 ? 32.191 -19.707 -31.976 1.00 73.12 79 PHE A CA 1
ATOM 592 C C . PHE A 1 79 ? 33.355 -19.269 -32.879 1.00 73.12 79 PHE A C 1
ATOM 594 O O . PHE A 1 79 ? 34.034 -20.128 -33.439 1.00 73.12 79 PHE A O 1
ATOM 601 N N . CYS A 1 80 ? 33.643 -17.966 -32.976 1.00 70.12 80 CYS A N 1
ATOM 602 C CA . CYS A 1 80 ? 34.803 -17.469 -33.724 1.00 70.12 80 CYS A CA 1
ATOM 603 C C . CYS A 1 80 ? 36.134 -17.956 -33.126 1.00 70.12 80 CYS A C 1
ATOM 605 O O . CYS A 1 80 ? 36.995 -18.425 -33.867 1.00 70.12 80 CYS A O 1
ATOM 607 N N . PHE A 1 81 ? 36.299 -17.893 -31.800 1.00 74.12 81 PHE A N 1
ATOM 608 C CA . PHE A 1 81 ? 37.514 -18.361 -31.121 1.00 74.12 81 PHE A CA 1
ATOM 609 C C . PHE A 1 81 ? 37.750 -19.866 -31.325 1.00 74.12 81 PHE A C 1
ATOM 611 O O . PHE A 1 81 ? 38.846 -20.280 -31.703 1.00 74.12 81 PHE A O 1
ATOM 618 N N . LEU A 1 82 ? 36.704 -20.681 -31.148 1.00 69.75 82 LEU A N 1
ATOM 619 C CA . LEU A 1 82 ? 36.779 -22.132 -31.340 1.00 69.75 82 LEU A CA 1
ATOM 620 C C . LEU A 1 82 ? 37.056 -22.487 -32.816 1.00 69.75 82 LEU A C 1
ATOM 622 O O . LEU A 1 82 ? 37.871 -23.363 -33.096 1.00 69.75 82 LEU A O 1
ATOM 626 N N . GLY A 1 83 ? 36.464 -21.747 -33.760 1.00 73.06 83 GLY A N 1
ATOM 627 C CA . GLY A 1 83 ? 36.753 -21.872 -35.191 1.00 73.06 83 GLY A CA 1
ATOM 628 C C . GLY A 1 83 ? 38.219 -21.593 -35.544 1.00 73.06 83 GLY A C 1
ATOM 629 O O . GLY A 1 83 ? 38.802 -22.348 -36.314 1.00 73.06 83 GLY A O 1
ATOM 630 N N . VAL A 1 84 ? 38.844 -20.572 -34.944 1.00 74.06 84 VAL A N 1
ATOM 631 C CA . VAL A 1 84 ? 40.275 -20.271 -35.158 1.00 74.06 84 VAL A CA 1
ATOM 632 C C . VAL A 1 84 ? 41.174 -21.386 -34.618 1.00 74.06 84 VAL A C 1
ATOM 634 O O . VAL A 1 84 ? 42.104 -21.792 -35.314 1.00 74.06 84 VAL A O 1
ATOM 637 N N . LEU A 1 85 ? 40.888 -21.928 -33.428 1.00 72.69 85 LEU A N 1
ATOM 638 C CA . LEU A 1 85 ? 41.650 -23.058 -32.875 1.00 72.69 85 LEU A CA 1
ATOM 639 C C . LEU A 1 85 ? 41.567 -24.303 -33.771 1.00 72.69 85 LEU A C 1
ATOM 641 O O . LEU A 1 85 ? 42.575 -24.975 -33.981 1.00 72.69 85 LEU A O 1
ATOM 645 N N . LEU A 1 86 ? 40.394 -24.579 -34.349 1.00 75.31 86 LEU A N 1
ATOM 646 C CA . LEU A 1 86 ? 40.193 -25.697 -35.276 1.00 75.31 86 LEU A CA 1
ATOM 647 C C . LEU A 1 86 ? 40.875 -25.512 -36.642 1.00 75.31 86 LEU A C 1
ATOM 649 O O . LEU A 1 86 ? 40.959 -26.483 -37.389 1.00 75.31 86 LEU A O 1
ATOM 653 N N . CYS A 1 87 ? 41.396 -24.326 -36.969 1.00 76.25 87 CYS A N 1
ATOM 654 C CA . CYS A 1 87 ? 42.183 -24.085 -38.185 1.00 76.25 87 CYS A CA 1
ATOM 655 C C . CYS A 1 87 ? 43.694 -24.339 -38.011 1.00 76.25 87 CYS A C 1
ATOM 657 O O . CYS A 1 87 ? 44.426 -24.325 -39.001 1.00 76.25 87 CYS A O 1
ATOM 659 N N . ILE A 1 88 ? 44.182 -24.562 -36.785 1.00 78.56 88 ILE A N 1
ATOM 660 C CA . ILE A 1 88 ? 45.608 -24.804 -36.511 1.00 78.56 88 ILE A CA 1
ATOM 661 C C . ILE A 1 88 ? 45.971 -26.247 -36.926 1.00 78.56 88 ILE A C 1
ATOM 663 O O . ILE A 1 88 ? 45.218 -27.174 -36.612 1.00 78.56 88 ILE A O 1
ATOM 667 N N . PRO A 1 89 ? 47.091 -26.497 -37.634 1.00 73.56 89 PRO A N 1
ATOM 668 C CA . PRO A 1 89 ? 47.536 -27.859 -37.925 1.00 73.56 89 PRO A CA 1
ATOM 669 C C . PRO A 1 89 ? 47.981 -28.564 -36.634 1.00 73.56 89 PRO A C 1
ATOM 671 O O . PRO A 1 89 ? 48.815 -28.049 -35.894 1.00 73.56 89 PRO A O 1
ATOM 674 N N . GLN A 1 90 ? 47.441 -29.757 -36.365 1.00 70.81 90 GLN A N 1
ATOM 675 C CA . GLN A 1 90 ? 47.750 -30.515 -35.141 1.00 70.81 90 GLN A CA 1
ATOM 676 C C . GLN A 1 90 ? 49.158 -31.135 -35.138 1.00 70.81 90 GLN A C 1
ATOM 678 O O . GLN A 1 90 ? 49.632 -31.579 -34.095 1.00 70.81 90 GLN A O 1
ATOM 683 N N . GLN A 1 91 ? 49.817 -31.190 -36.298 1.00 73.06 91 GLN A N 1
ATOM 684 C CA . GLN A 1 91 ? 51.162 -31.727 -36.486 1.00 73.06 91 GLN A CA 1
ATOM 685 C C . GLN A 1 91 ? 51.933 -30.853 -37.484 1.00 73.06 91 GLN A C 1
ATOM 687 O O . GLN A 1 91 ? 51.352 -30.286 -38.411 1.00 73.06 91 GLN A O 1
ATOM 692 N N . LEU A 1 92 ? 53.248 -30.758 -37.292 1.00 76.38 92 LEU A N 1
ATOM 693 C CA . LEU A 1 92 ? 54.184 -30.055 -38.169 1.00 76.38 92 LEU A CA 1
ATOM 694 C C . LEU A 1 92 ? 55.284 -31.041 -38.606 1.00 76.38 92 LEU A C 1
ATOM 696 O O . LEU A 1 92 ? 55.750 -31.801 -37.757 1.00 76.38 92 LEU A O 1
ATOM 700 N N . PRO A 1 93 ? 55.733 -31.032 -39.877 1.00 76.25 93 PRO A N 1
ATOM 701 C CA . PRO A 1 93 ? 55.277 -30.184 -40.982 1.00 76.25 93 PRO A CA 1
ATOM 702 C C . PRO A 1 93 ? 53.907 -30.607 -41.544 1.00 76.25 93 PRO A C 1
ATOM 704 O O . PRO A 1 93 ? 53.530 -31.776 -41.500 1.00 76.25 93 PRO A O 1
ATOM 707 N N . ALA A 1 94 ? 53.175 -29.652 -42.122 1.00 73.44 94 ALA A N 1
ATOM 708 C CA . ALA A 1 94 ? 51.923 -29.930 -42.821 1.00 73.44 94 ALA A CA 1
ATOM 709 C C . ALA A 1 94 ? 52.206 -30.488 -44.229 1.00 73.44 94 ALA A C 1
ATOM 711 O O . ALA A 1 94 ? 52.750 -29.796 -45.087 1.00 73.44 94 ALA A O 1
ATOM 712 N N . ILE A 1 95 ? 51.824 -31.744 -44.459 1.00 80.25 95 ILE A N 1
ATOM 713 C CA . ILE A 1 95 ? 51.937 -32.461 -45.741 1.00 80.25 95 ILE A CA 1
ATOM 714 C C . ILE A 1 95 ? 50.523 -32.594 -46.328 1.00 80.25 95 ILE A C 1
ATOM 716 O O . ILE A 1 95 ? 49.565 -32.649 -45.563 1.00 80.25 95 ILE A O 1
ATOM 720 N N . LEU A 1 96 ? 50.361 -32.701 -47.653 1.00 77.00 96 LEU A N 1
ATOM 721 C CA . LEU A 1 96 ? 49.047 -32.785 -48.325 1.00 77.00 96 LEU A CA 1
ATOM 722 C C . LEU A 1 96 ? 48.085 -33.830 -47.710 1.00 77.00 96 LEU A C 1
ATOM 724 O O . LEU A 1 96 ? 46.889 -33.578 -47.598 1.00 77.00 96 LEU A O 1
ATOM 728 N N . VAL A 1 97 ? 48.618 -34.974 -47.264 1.00 76.62 97 VAL A N 1
ATOM 729 C CA . VAL A 1 97 ? 47.865 -36.074 -46.624 1.00 76.62 97 VAL A CA 1
ATOM 730 C C . VAL A 1 97 ? 47.429 -35.743 -45.184 1.00 76.62 97 VAL A C 1
ATOM 732 O O . VAL A 1 97 ? 46.441 -36.282 -44.701 1.00 76.62 97 VAL A O 1
ATOM 735 N N . ASN A 1 98 ? 48.142 -34.837 -44.508 1.00 75.06 98 ASN A N 1
ATOM 736 C CA . ASN A 1 98 ? 47.959 -34.457 -43.100 1.00 75.06 98 ASN A CA 1
ATOM 737 C C . ASN A 1 98 ? 47.536 -32.978 -42.943 1.00 75.06 98 ASN A C 1
ATOM 739 O O . ASN A 1 98 ? 47.747 -32.352 -41.904 1.00 75.06 98 ASN A O 1
ATOM 743 N N . MET A 1 99 ? 47.002 -32.372 -44.007 1.00 76.19 99 MET A N 1
ATOM 744 C CA . MET A 1 99 ? 46.562 -30.979 -44.000 1.00 76.19 99 MET A CA 1
ATOM 745 C C . MET A 1 99 ? 45.251 -30.837 -43.216 1.00 76.19 99 MET A C 1
ATOM 747 O O . MET A 1 99 ? 44.329 -31.632 -43.384 1.00 76.19 99 MET A O 1
ATOM 751 N N . ASN A 1 100 ? 45.133 -29.799 -42.384 1.00 82.06 100 ASN A N 1
ATOM 752 C CA . ASN A 1 100 ? 43.899 -29.548 -41.642 1.00 82.06 100 ASN A CA 1
ATOM 753 C C . ASN A 1 100 ? 42.819 -28.915 -42.547 1.00 82.06 100 ASN A C 1
ATOM 755 O O . ASN A 1 100 ? 42.729 -27.695 -42.697 1.00 82.06 100 ASN A O 1
ATOM 759 N N . TRP A 1 101 ? 41.968 -29.765 -43.127 1.00 80.38 101 TRP A N 1
ATOM 760 C CA . TRP A 1 101 ? 40.862 -29.376 -44.011 1.00 80.38 101 TRP A CA 1
ATOM 761 C C . TRP A 1 101 ? 39.721 -28.607 -43.315 1.00 80.38 101 TRP A C 1
ATOM 763 O O . TRP A 1 101 ? 38.862 -28.052 -44.007 1.00 80.38 101 TRP A O 1
ATOM 773 N N . ALA A 1 102 ? 39.692 -28.518 -41.977 1.00 79.31 102 ALA A N 1
ATOM 774 C CA . ALA A 1 102 ? 38.601 -27.857 -41.250 1.00 79.31 102 ALA A CA 1
ATOM 775 C C . ALA A 1 102 ? 38.445 -26.374 -41.631 1.00 79.31 102 ALA A C 1
ATOM 777 O O . ALA A 1 102 ? 37.321 -25.895 -41.756 1.00 79.31 102 ALA A O 1
ATOM 778 N N . SER A 1 103 ? 39.548 -25.671 -41.912 1.00 79.62 103 SER A N 1
ATOM 779 C CA . SER A 1 103 ? 39.532 -24.265 -42.349 1.00 79.62 103 SER A CA 1
ATOM 780 C C . SER A 1 103 ? 38.742 -24.048 -43.654 1.00 79.62 103 SER A C 1
ATOM 782 O O . SER A 1 103 ? 37.962 -23.096 -43.776 1.00 79.62 103 SER A O 1
ATOM 784 N N . LEU A 1 104 ? 38.859 -24.976 -44.612 1.00 82.62 104 LEU A N 1
ATOM 785 C CA . LEU A 1 104 ? 38.112 -24.933 -45.877 1.00 82.62 104 LEU A CA 1
ATOM 786 C C . LEU A 1 104 ? 36.617 -25.227 -45.670 1.00 82.62 104 LEU A C 1
ATOM 788 O O . LEU A 1 104 ? 35.769 -24.569 -46.268 1.00 82.62 104 LEU A O 1
ATOM 792 N N . MET A 1 105 ? 36.278 -26.152 -44.770 1.00 83.44 105 MET A N 1
ATOM 793 C CA . MET A 1 105 ? 34.878 -26.455 -44.443 1.00 83.44 105 MET A CA 1
ATOM 794 C C . MET A 1 105 ? 34.204 -25.315 -43.662 1.00 83.44 105 MET A C 1
ATOM 796 O O . MET A 1 105 ? 33.075 -24.937 -43.974 1.00 83.44 105 MET A O 1
ATOM 800 N N . ILE A 1 106 ? 34.904 -24.712 -42.696 1.00 83.12 106 ILE A N 1
ATOM 801 C CA . ILE A 1 106 ? 34.411 -23.563 -41.919 1.00 83.12 106 ILE A CA 1
ATOM 802 C C . ILE A 1 106 ? 34.169 -22.363 -42.843 1.00 83.12 106 ILE A C 1
ATOM 804 O O . ILE A 1 106 ? 33.093 -21.764 -42.800 1.00 83.12 106 ILE A O 1
ATOM 808 N N . SER A 1 107 ? 35.124 -22.031 -43.717 1.00 81.88 107 SER A N 1
ATOM 809 C CA . SER A 1 107 ? 34.974 -20.913 -44.659 1.00 81.88 107 SER A CA 1
ATOM 810 C C . SER A 1 107 ? 33.842 -21.139 -45.672 1.00 81.88 107 SER A C 1
ATOM 812 O O . SER A 1 107 ? 33.047 -20.222 -45.886 1.00 81.88 107 SER A O 1
ATOM 814 N N . ALA A 1 108 ? 33.675 -22.354 -46.208 1.00 87.88 108 ALA A N 1
ATOM 815 C CA . ALA A 1 108 ? 32.540 -22.694 -47.072 1.00 87.88 108 ALA A CA 1
ATOM 816 C C . ALA A 1 108 ? 31.181 -22.506 -46.365 1.00 87.88 108 ALA A C 1
ATOM 818 O O . ALA A 1 108 ? 30.274 -21.878 -46.919 1.00 87.88 108 ALA A O 1
ATOM 819 N N . VAL A 1 109 ? 31.045 -22.976 -45.117 1.00 87.44 109 VAL A N 1
ATOM 820 C CA . VAL A 1 109 ? 29.816 -22.806 -44.317 1.00 87.44 109 VAL A CA 1
ATOM 821 C C . VAL A 1 109 ? 29.545 -21.331 -43.999 1.00 87.44 109 VAL A C 1
ATOM 823 O O . VAL A 1 109 ? 28.395 -20.890 -44.076 1.00 87.44 109 VAL A O 1
ATOM 826 N N . VAL A 1 110 ? 30.578 -20.536 -43.699 1.00 84.75 110 VAL A N 1
ATOM 827 C CA . VAL A 1 110 ? 30.439 -19.086 -43.473 1.00 84.75 110 VAL A CA 1
ATOM 828 C C . VAL A 1 110 ? 29.969 -18.366 -44.742 1.00 84.75 110 VAL A C 1
ATOM 830 O O . VAL A 1 110 ? 29.042 -17.560 -44.660 1.00 84.75 110 VAL A O 1
ATOM 833 N N . VAL A 1 111 ? 30.531 -18.682 -45.915 1.00 90.31 111 VAL A N 1
ATOM 834 C CA . VAL A 1 111 ? 30.115 -18.091 -47.204 1.00 90.31 111 VAL A CA 1
ATOM 835 C C . VAL A 1 111 ? 28.676 -18.479 -47.567 1.00 90.31 111 VAL A C 1
ATOM 837 O O . VAL A 1 111 ? 27.893 -17.622 -47.993 1.00 90.31 111 VAL A O 1
ATOM 840 N N . PHE A 1 112 ? 28.281 -19.735 -47.344 1.00 92.44 112 PHE A N 1
ATOM 841 C CA . PHE A 1 112 ? 26.899 -20.182 -47.552 1.00 92.44 112 PHE A CA 1
ATOM 842 C C . PHE A 1 112 ? 25.919 -19.464 -46.606 1.00 92.44 112 PHE A C 1
ATOM 844 O O . PHE A 1 112 ? 24.872 -18.978 -47.034 1.00 92.44 112 PHE A O 1
ATOM 851 N N . SER A 1 113 ? 26.290 -19.311 -45.332 1.00 86.81 113 SER A N 1
ATOM 852 C CA . SER A 1 113 ? 25.488 -18.598 -44.331 1.00 86.81 113 SER A CA 1
ATOM 853 C C . SER A 1 113 ? 25.325 -17.106 -44.664 1.00 86.81 113 SER A C 1
ATOM 855 O O . SER A 1 113 ? 24.206 -16.586 -44.648 1.00 86.81 113 SER A O 1
ATOM 857 N N . LEU A 1 114 ? 26.410 -16.418 -45.049 1.00 87.25 114 LEU A N 1
ATOM 858 C CA . LEU A 1 114 ? 26.366 -15.005 -45.448 1.00 87.25 114 LEU A CA 1
ATOM 859 C C . LEU A 1 114 ? 25.528 -14.779 -46.712 1.00 87.25 114 LEU A C 1
ATOM 861 O O . LEU A 1 114 ? 24.707 -13.863 -46.736 1.00 87.25 114 LEU A O 1
ATOM 865 N N . SER A 1 115 ? 25.705 -15.605 -47.747 1.00 90.56 115 SER A N 1
ATOM 866 C CA . SER A 1 115 ? 24.948 -15.473 -49.002 1.00 90.56 115 SER A CA 1
ATOM 867 C C . SER A 1 115 ? 23.454 -15.743 -48.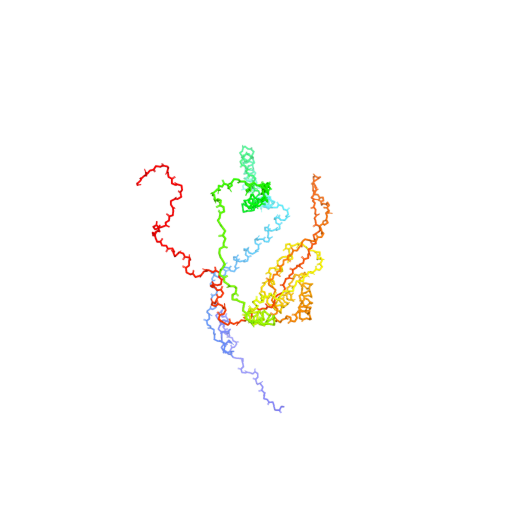795 1.00 90.56 115 SER A C 1
ATOM 869 O O . SER A 1 115 ? 22.626 -14.934 -49.220 1.00 90.56 115 SER A O 1
ATOM 871 N N . PHE A 1 116 ? 23.089 -16.784 -48.038 1.00 90.25 116 PHE A N 1
ATOM 872 C CA . PHE A 1 116 ? 21.700 -17.023 -47.631 1.00 90.25 116 PHE A CA 1
ATOM 873 C C . PHE A 1 116 ? 21.122 -15.857 -46.806 1.00 90.25 116 PHE A C 1
ATOM 875 O O . PHE A 1 116 ? 19.971 -15.449 -47.011 1.00 90.25 116 PHE A O 1
ATOM 882 N N . TRP A 1 117 ? 21.910 -15.265 -45.902 1.00 85.00 117 TRP A N 1
ATOM 883 C CA . TRP A 1 117 ? 21.467 -14.116 -45.112 1.00 85.00 117 TRP A CA 1
ATOM 884 C C . TRP A 1 117 ? 21.262 -12.850 -45.960 1.00 85.00 117 TRP A C 1
ATOM 886 O O . TRP A 1 117 ? 20.246 -12.172 -45.782 1.00 85.00 117 TRP A O 1
ATOM 896 N N . MET A 1 118 ? 22.153 -12.556 -46.912 1.00 85.56 118 MET A N 1
ATOM 897 C CA . MET A 1 118 ? 21.999 -11.416 -47.828 1.00 85.56 118 MET A CA 1
ATOM 898 C C . MET A 1 118 ? 20.776 -11.566 -48.743 1.00 85.56 118 MET A C 1
ATOM 900 O O . MET A 1 118 ? 20.010 -10.614 -48.895 1.00 85.56 118 MET A O 1
ATOM 904 N N . VAL A 1 119 ? 20.572 -12.755 -49.324 1.00 89.44 119 VAL A N 1
ATOM 905 C CA . VAL A 1 119 ? 19.472 -13.021 -50.270 1.00 89.44 119 VAL A CA 1
ATOM 906 C C . VAL A 1 119 ? 18.117 -13.111 -49.562 1.00 89.44 119 VAL A C 1
ATOM 908 O O . VAL A 1 119 ? 17.127 -12.562 -50.046 1.00 89.44 119 VAL A O 1
ATOM 911 N N . ARG A 1 120 ? 18.046 -13.801 -48.414 1.00 81.56 120 ARG A N 1
ATOM 912 C CA . ARG A 1 120 ? 16.779 -14.160 -47.752 1.00 81.56 120 ARG A CA 1
ATOM 913 C C . ARG A 1 120 ? 16.679 -13.633 -46.322 1.00 81.56 120 ARG A C 1
ATOM 915 O O . ARG A 1 120 ? 15.657 -13.047 -45.966 1.00 81.56 120 ARG A O 1
ATOM 922 N N . GLY A 1 121 ? 17.719 -13.825 -45.508 1.00 77.31 121 GLY A N 1
ATOM 923 C CA . GLY A 1 121 ? 17.696 -13.535 -44.065 1.00 77.31 121 GLY A CA 1
ATOM 924 C C . GLY A 1 121 ? 17.350 -12.082 -43.718 1.00 77.31 121 GLY A C 1
ATOM 925 O O . GLY A 1 121 ? 16.476 -11.843 -42.879 1.00 77.31 121 GLY A O 1
ATOM 926 N N . ARG A 1 122 ? 17.952 -11.117 -44.426 1.00 77.06 122 ARG A N 1
ATOM 927 C CA . ARG A 1 122 ? 17.695 -9.669 -44.291 1.00 77.06 122 ARG A CA 1
ATOM 928 C C . ARG A 1 122 ? 16.208 -9.294 -44.361 1.00 77.06 122 ARG A C 1
ATOM 930 O O . ARG A 1 122 ? 15.804 -8.337 -43.707 1.00 77.06 122 ARG A O 1
ATOM 937 N N . TYR A 1 123 ? 15.411 -10.014 -45.150 1.00 76.69 123 TYR A N 1
ATOM 938 C CA . TYR A 1 123 ? 14.007 -9.679 -45.423 1.00 76.69 123 TYR A CA 1
ATOM 939 C C . TYR A 1 123 ? 13.002 -10.428 -44.535 1.00 76.69 123 TYR A C 1
ATOM 941 O O . TYR A 1 123 ? 11.814 -10.122 -44.572 1.00 76.69 123 TYR A O 1
ATOM 949 N N . VAL A 1 124 ? 13.457 -11.409 -43.746 1.00 79.62 124 VAL A N 1
ATOM 950 C CA . VAL A 1 124 ? 12.590 -12.292 -42.938 1.00 79.62 124 VAL A CA 1
ATOM 951 C C . VAL A 1 124 ? 12.738 -12.037 -41.429 1.00 79.62 124 VAL A C 1
ATOM 953 O O . VAL A 1 124 ? 11.871 -12.434 -40.647 1.00 79.62 124 VAL A O 1
ATOM 956 N N . TYR A 1 125 ? 13.794 -11.338 -40.994 1.00 73.25 125 TYR A N 1
ATOM 957 C CA . TYR A 1 125 ? 14.019 -11.045 -39.576 1.00 73.25 125 TYR A CA 1
ATOM 958 C C . TYR A 1 125 ? 13.045 -9.993 -39.018 1.00 73.25 125 TYR A C 1
ATOM 960 O O . TYR A 1 125 ? 13.307 -8.789 -39.010 1.00 73.25 125 TYR A O 1
ATOM 968 N N . ASN A 1 126 ? 11.927 -10.471 -38.475 1.00 63.84 126 ASN A N 1
ATOM 969 C CA . ASN A 1 126 ? 11.097 -9.689 -37.570 1.00 63.84 126 ASN A CA 1
ATOM 970 C C . ASN A 1 126 ? 11.835 -9.524 -36.235 1.00 63.84 126 ASN A C 1
ATOM 972 O O . ASN A 1 126 ? 11.996 -10.487 -35.485 1.00 63.84 126 ASN A O 1
ATOM 976 N N . SER A 1 127 ? 12.268 -8.297 -35.936 1.00 61.41 127 SER A N 1
ATOM 977 C CA . SER A 1 127 ? 12.840 -7.950 -34.630 1.00 61.41 127 SER A CA 1
ATOM 978 C C . SER A 1 127 ? 11.879 -8.352 -33.501 1.00 61.41 127 SER A C 1
ATOM 980 O O . SER A 1 127 ? 10.671 -8.131 -33.649 1.00 61.41 127 SER A O 1
ATOM 982 N N . PRO A 1 128 ? 12.363 -8.923 -32.378 1.00 67.75 128 PRO A N 1
ATOM 983 C CA . PRO A 1 128 ? 11.511 -9.291 -31.255 1.00 67.75 128 PRO A CA 1
ATOM 984 C C . PRO A 1 128 ? 10.801 -8.046 -30.719 1.00 67.75 128 PRO A C 1
ATOM 986 O O . PRO A 1 128 ? 11.390 -7.211 -30.028 1.00 67.75 128 PRO A O 1
ATOM 989 N N . MET A 1 129 ? 9.514 -7.930 -31.059 1.00 53.69 129 MET A N 1
ATOM 990 C CA . MET A 1 129 ? 8.633 -6.862 -30.598 1.00 53.69 129 MET A CA 1
ATOM 991 C C . MET A 1 129 ? 8.725 -6.781 -29.080 1.00 53.69 129 MET A C 1
ATOM 993 O O . MET A 1 129 ? 8.305 -7.708 -28.388 1.00 53.69 129 MET A O 1
ATOM 997 N N . GLN A 1 130 ? 9.262 -5.675 -28.555 1.00 47.00 130 GLN A N 1
ATOM 998 C CA . GLN A 1 130 ? 9.288 -5.460 -27.115 1.00 47.00 130 GLN A CA 1
ATOM 999 C C . GLN A 1 130 ? 7.846 -5.434 -26.618 1.00 47.00 130 GLN A C 1
ATOM 1001 O O . GLN A 1 130 ? 7.119 -4.456 -26.815 1.00 47.00 130 GLN A O 1
ATOM 1006 N N . THR A 1 131 ? 7.430 -6.517 -25.962 1.00 40.22 131 THR A N 1
ATOM 1007 C CA . THR A 1 131 ? 6.144 -6.612 -25.280 1.00 40.22 131 THR A CA 1
ATOM 1008 C C . THR A 1 131 ? 6.199 -5.772 -24.012 1.00 40.22 131 THR A C 1
ATOM 1010 O O . THR A 1 131 ? 6.166 -6.286 -22.893 1.00 40.22 131 THR A O 1
ATOM 1013 N N . PHE A 1 132 ? 6.246 -4.450 -24.192 1.00 48.56 132 PHE A N 1
ATOM 1014 C CA . PHE A 1 132 ? 5.703 -3.525 -23.216 1.00 48.56 132 PHE A CA 1
ATOM 1015 C C . PHE A 1 132 ? 4.317 -4.050 -22.860 1.00 48.56 132 PHE A C 1
ATOM 1017 O O . PHE A 1 132 ? 3.430 -4.096 -23.719 1.00 48.56 132 PHE A O 1
ATOM 1024 N N . VAL A 1 133 ? 4.144 -4.491 -21.613 1.00 49.09 133 VAL A N 1
ATOM 1025 C CA . VAL A 1 133 ? 2.859 -4.971 -21.108 1.00 49.09 133 VAL A CA 1
ATOM 1026 C C . VAL A 1 133 ? 1.933 -3.763 -21.030 1.00 49.09 133 VAL A C 1
ATOM 1028 O O . VAL A 1 133 ? 1.819 -3.075 -20.020 1.00 49.09 133 VAL A O 1
ATOM 1031 N N . LYS A 1 134 ? 1.315 -3.451 -22.171 1.00 49.47 134 LYS A N 1
ATOM 1032 C CA . LYS A 1 134 ? 0.314 -2.407 -22.321 1.00 49.47 134 LYS A CA 1
ATOM 1033 C C . LYS A 1 134 ? -0.952 -2.939 -21.677 1.00 49.47 134 LYS A C 1
ATOM 1035 O O . LYS A 1 134 ? -1.788 -3.524 -22.365 1.00 49.47 134 LYS A O 1
ATOM 1040 N N . ASP A 1 135 ? -1.031 -2.778 -20.357 1.00 49.00 135 ASP A N 1
ATOM 1041 C CA . ASP A 1 135 ? -2.119 -3.225 -19.491 1.00 49.00 135 ASP A CA 1
ATOM 1042 C C . ASP A 1 135 ? -3.483 -2.963 -20.147 1.00 49.00 135 ASP A C 1
ATOM 1044 O O . ASP A 1 135 ? -4.036 -1.860 -20.094 1.00 49.00 135 ASP A O 1
ATOM 1048 N N . ARG A 1 136 ? -4.045 -3.992 -20.798 1.00 47.34 136 ARG A N 1
ATOM 1049 C CA . ARG A 1 136 ? -5.355 -3.895 -21.470 1.00 47.34 136 ARG A CA 1
ATOM 1050 C C . ARG A 1 136 ? -6.494 -3.750 -20.456 1.00 47.34 136 ARG A C 1
ATOM 1052 O O . ARG A 1 136 ? -7.574 -3.285 -20.807 1.00 47.34 136 ARG A O 1
ATOM 1059 N N . THR A 1 137 ? -6.221 -4.084 -19.196 1.00 46.62 137 THR A N 1
ATOM 1060 C CA . THR A 1 137 ? -6.989 -3.693 -18.012 1.00 46.62 137 THR A CA 1
ATOM 1061 C C . THR A 1 137 ? -6.970 -2.175 -17.820 1.00 46.62 137 THR A C 1
ATOM 1063 O O . THR A 1 137 ? -8.035 -1.567 -17.788 1.00 46.62 137 THR A O 1
ATOM 1066 N N . ALA A 1 138 ? -5.789 -1.547 -17.770 1.00 51.28 138 ALA A N 1
ATOM 1067 C CA . ALA A 1 138 ? -5.633 -0.109 -17.550 1.00 51.28 138 ALA A CA 1
ATOM 1068 C C . ALA A 1 138 ? -6.216 0.746 -18.685 1.00 51.28 138 ALA A C 1
ATOM 1070 O O . ALA A 1 138 ? -6.838 1.767 -18.411 1.00 51.28 138 ALA A O 1
ATOM 1071 N N . SER A 1 139 ? -6.074 0.352 -19.956 1.00 50.50 139 SER A N 1
ATOM 1072 C CA . SER A 1 139 ? -6.648 1.136 -21.063 1.00 50.50 139 SER A CA 1
ATOM 1073 C C . SER A 1 139 ? -8.180 1.071 -21.112 1.00 50.50 139 SER A C 1
ATOM 1075 O O . SER A 1 139 ? -8.826 2.084 -21.390 1.00 50.50 139 SER A O 1
ATOM 1077 N N . LYS A 1 140 ? -8.777 -0.086 -20.783 1.00 49.03 140 LYS A N 1
ATOM 1078 C CA . LYS A 1 140 ? -10.236 -0.226 -20.660 1.00 49.03 140 LYS A CA 1
ATOM 1079 C C . LYS A 1 140 ? -10.779 0.507 -19.430 1.00 49.03 140 LYS A C 1
ATOM 1081 O O . LYS A 1 140 ? -11.773 1.215 -19.564 1.00 49.03 140 LYS A O 1
ATOM 1086 N N . THR A 1 141 ? -10.121 0.420 -18.270 1.00 51.81 141 THR A N 1
ATOM 1087 C CA . THR A 1 141 ? -10.556 1.180 -17.084 1.00 51.81 141 THR A CA 1
ATOM 1088 C C . THR A 1 141 ? -10.347 2.679 -17.253 1.00 51.81 141 THR A C 1
ATOM 1090 O O . THR A 1 141 ? -11.228 3.428 -16.865 1.00 51.81 141 THR A O 1
ATOM 1093 N N . PHE A 1 142 ? -9.278 3.150 -17.903 1.00 51.19 142 PHE A N 1
ATOM 1094 C CA . PHE A 1 142 ? -9.089 4.586 -18.157 1.00 51.19 142 PHE A CA 1
ATOM 1095 C C . PHE A 1 142 ? -10.179 5.167 -19.075 1.00 51.19 142 PHE A C 1
ATOM 1097 O O . PHE A 1 142 ? -10.633 6.285 -18.849 1.00 51.19 142 PHE A O 1
ATOM 1104 N N . LYS A 1 143 ? -10.677 4.394 -20.055 1.00 50.47 143 LYS A N 1
ATOM 1105 C CA . LYS A 1 143 ? -11.832 4.806 -20.878 1.00 50.47 143 LYS A CA 1
ATOM 1106 C C . LYS A 1 143 ? -13.169 4.750 -20.114 1.00 50.47 143 LYS A C 1
ATOM 1108 O O . LYS A 1 143 ? -14.085 5.477 -20.474 1.00 50.47 143 LYS A O 1
ATOM 1113 N N . ALA A 1 144 ? -13.256 3.957 -19.041 1.00 50.06 144 ALA A N 1
ATOM 1114 C CA . ALA A 1 144 ? -14.380 3.923 -18.094 1.00 50.06 144 ALA A CA 1
ATOM 1115 C C . ALA A 1 144 ? -14.213 4.870 -16.879 1.00 50.06 144 ALA A C 1
ATOM 1117 O O . ALA A 1 144 ? -15.095 4.938 -16.030 1.00 50.06 144 ALA A O 1
ATOM 1118 N N . LEU A 1 145 ? -13.089 5.591 -16.789 1.00 52.62 145 LEU A N 1
ATOM 1119 C CA . LEU A 1 145 ? -12.749 6.548 -15.727 1.00 52.62 145 LEU A CA 1
ATOM 1120 C C . LEU A 1 145 ? -12.574 7.973 -16.277 1.00 52.62 145 LEU A C 1
ATOM 1122 O O . LEU A 1 145 ? -11.922 8.814 -15.655 1.00 52.62 145 LEU A O 1
ATOM 1126 N N . GLN A 1 146 ? -13.188 8.271 -17.426 1.00 51.88 146 GLN A N 1
ATOM 1127 C CA . GLN A 1 146 ? -13.534 9.658 -17.725 1.00 51.88 146 GLN A CA 1
ATOM 1128 C C . GLN A 1 146 ? -14.487 10.151 -16.623 1.00 51.88 146 GLN A C 1
ATOM 1130 O O . GLN A 1 146 ? -15.408 9.413 -16.262 1.00 51.88 146 GLN A O 1
ATOM 1135 N N . PRO A 1 147 ? -14.290 11.358 -16.061 1.00 47.34 147 PRO A N 1
ATOM 1136 C CA . PRO A 1 147 ? -15.259 11.910 -15.128 1.00 47.34 147 PRO A CA 1
ATOM 1137 C C . PRO A 1 147 ? -16.608 12.037 -15.837 1.00 47.34 147 PRO A C 1
ATOM 1139 O O . PRO A 1 147 ? -16.662 12.434 -17.004 1.00 47.34 147 PRO A O 1
ATOM 1142 N N . PHE A 1 148 ? -17.691 11.717 -15.127 1.00 47.62 148 PHE A N 1
ATOM 1143 C CA . PHE A 1 148 ? -19.040 12.011 -15.598 1.00 47.62 148 PHE A CA 1
ATOM 1144 C C . PHE A 1 148 ? -19.090 13.498 -15.966 1.00 47.62 148 PHE A C 1
ATOM 1146 O O . PHE A 1 148 ? -18.832 14.357 -15.119 1.00 47.62 148 PHE A O 1
ATOM 1153 N N . LYS A 1 149 ? -19.392 13.817 -17.231 1.00 37.62 149 LYS A N 1
ATOM 1154 C CA . LYS A 1 149 ? -19.721 15.196 -17.591 1.00 37.62 149 LYS A CA 1
ATOM 1155 C C . LYS A 1 149 ? -20.992 15.540 -16.826 1.00 37.62 149 LYS A C 1
ATOM 1157 O O . LYS A 1 149 ? -22.047 14.984 -17.120 1.00 37.62 149 LYS A O 1
ATOM 1162 N N . HIS A 1 150 ? -20.885 16.428 -15.843 1.00 41.84 150 HIS A N 1
ATOM 1163 C CA . HIS A 1 150 ? -22.053 17.000 -15.191 1.00 41.84 150 HIS A CA 1
ATOM 1164 C C . HIS A 1 150 ? -22.778 17.885 -16.207 1.00 41.84 150 HIS A C 1
ATOM 1166 O O . HIS A 1 150 ? -22.493 19.072 -16.330 1.00 41.84 150 HIS A O 1
ATOM 1172 N N . THR A 1 151 ? -23.712 17.287 -16.946 1.00 45.72 151 THR A N 1
ATOM 1173 C CA . THR A 1 151 ? -24.773 18.026 -17.627 1.00 45.72 151 THR A CA 1
ATOM 1174 C C . THR A 1 151 ? -25.620 18.678 -16.543 1.00 45.72 151 THR A C 1
ATOM 1176 O O . THR A 1 151 ? -26.504 18.053 -15.961 1.00 45.72 151 THR A O 1
ATOM 1179 N N . THR A 1 152 ? -25.313 19.935 -16.242 1.00 48.66 152 THR A N 1
ATOM 1180 C CA . THR A 1 152 ? -26.147 20.798 -15.413 1.00 48.66 152 THR A CA 1
ATOM 1181 C C . THR A 1 152 ? -27.405 21.139 -16.202 1.00 48.66 152 THR A C 1
ATOM 1183 O O . THR A 1 152 ? -27.420 22.109 -16.960 1.00 48.66 152 THR A O 1
ATOM 1186 N N . GLN A 1 153 ? -28.458 20.333 -16.059 1.00 53.09 153 GLN A N 1
ATOM 1187 C CA . GLN A 1 153 ? -29.787 20.786 -16.459 1.00 53.09 153 GLN A CA 1
ATOM 1188 C C . GLN A 1 153 ? -30.252 21.842 -15.443 1.00 53.09 153 GLN A C 1
ATOM 1190 O O . GLN A 1 153 ? -30.244 21.550 -14.243 1.00 53.09 153 GLN A O 1
ATOM 1195 N N . PRO A 1 154 ? -30.610 23.066 -15.872 1.00 49.84 154 PRO A N 1
ATOM 1196 C CA . PRO A 1 154 ? -31.156 24.069 -14.968 1.00 49.84 154 PRO A CA 1
ATOM 1197 C C . PRO A 1 154 ? -32.534 23.612 -14.483 1.00 49.84 154 PRO A C 1
ATOM 1199 O O . PRO A 1 154 ? -33.411 23.274 -15.279 1.00 49.84 154 PRO A O 1
ATOM 1202 N N . VAL A 1 155 ? -32.723 23.575 -13.164 1.00 52.38 155 VAL A N 1
ATOM 1203 C CA . VAL A 1 155 ? -33.972 23.105 -12.558 1.00 52.38 155 VAL A CA 1
ATOM 1204 C C . VAL A 1 155 ? -34.986 24.251 -12.564 1.00 52.38 155 VAL A C 1
ATOM 1206 O O . VAL A 1 155 ? -35.012 25.068 -11.646 1.00 52.38 155 VAL A O 1
ATOM 1209 N N . ASN A 1 156 ? -35.822 24.320 -13.603 1.00 50.97 156 ASN A N 1
ATOM 1210 C CA . ASN A 1 156 ? -36.882 25.328 -13.744 1.00 50.97 156 ASN A CA 1
ATOM 1211 C C . ASN A 1 156 ? -38.065 25.059 -12.787 1.00 50.97 156 ASN A C 1
ATOM 1213 O O . ASN A 1 156 ? -39.180 24.751 -13.210 1.00 50.97 156 ASN A O 1
ATOM 1217 N N . LEU A 1 157 ? -37.822 25.175 -11.480 1.00 49.50 157 LEU A N 1
ATOM 1218 C CA . LEU A 1 157 ? -38.762 24.862 -10.395 1.00 49.50 157 LEU A CA 1
ATOM 1219 C C . LEU A 1 157 ? -39.704 26.045 -10.072 1.00 49.50 157 LEU A C 1
ATOM 1221 O O . LEU A 1 157 ? -39.878 26.419 -8.918 1.00 49.50 157 LEU A O 1
ATOM 1225 N N . LEU A 1 158 ? -40.301 26.662 -11.099 1.00 50.84 158 LEU A N 1
ATOM 1226 C CA . LEU A 1 158 ? -41.249 27.784 -10.962 1.00 50.84 158 LEU A CA 1
ATOM 1227 C C . LEU A 1 158 ? -42.362 27.754 -12.031 1.00 50.84 158 LEU A C 1
ATOM 1229 O O . LEU A 1 158 ? -42.605 28.738 -12.729 1.00 50.84 158 LEU A O 1
ATOM 1233 N N . LYS A 1 159 ? -43.061 26.618 -12.186 1.00 49.22 159 LYS A N 1
ATOM 1234 C CA . LYS A 1 159 ? -44.283 26.571 -13.017 1.00 49.22 159 LYS A CA 1
ATOM 1235 C C . LYS A 1 159 ? -45.309 25.506 -12.598 1.00 49.22 159 LYS A C 1
ATOM 1237 O O . LYS A 1 159 ? -45.635 24.612 -13.368 1.00 49.22 159 LYS A O 1
ATOM 1242 N N . ALA A 1 160 ? -45.817 25.624 -11.369 1.00 41.44 160 ALA A N 1
ATOM 1243 C CA . ALA A 1 160 ? -46.893 24.777 -10.833 1.00 41.44 160 ALA A CA 1
ATOM 1244 C C . ALA A 1 160 ? -47.824 25.528 -9.846 1.00 41.44 160 ALA A C 1
ATOM 1246 O O . ALA A 1 160 ? -48.245 24.968 -8.840 1.00 41.44 160 ALA A O 1
ATOM 1247 N N . LEU A 1 161 ? -48.126 26.807 -10.114 1.00 45.25 161 LEU A N 1
ATOM 1248 C CA . LEU A 1 161 ? -49.085 27.622 -9.345 1.00 45.25 161 LEU A CA 1
ATOM 1249 C C . LEU A 1 161 ? -50.004 28.426 -10.281 1.00 45.25 161 LEU A C 1
ATOM 1251 O O . LEU A 1 161 ? -49.962 29.652 -10.338 1.00 45.25 161 LEU A O 1
ATOM 1255 N N . SER A 1 162 ? -50.826 27.714 -11.049 1.00 48.94 162 SER A N 1
ATOM 1256 C CA . SER A 1 162 ? -51.955 28.272 -11.805 1.00 48.94 162 SER A CA 1
ATOM 1257 C C . SER A 1 162 ? -52.981 27.171 -12.115 1.00 48.94 162 SER A C 1
ATOM 1259 O O . SER A 1 162 ? -52.628 25.995 -12.100 1.00 48.94 162 SER A O 1
ATOM 1261 N N . SER A 1 163 ? -54.220 27.567 -12.430 1.00 49.72 163 SER A N 1
ATOM 1262 C CA . SER A 1 163 ? -55.366 26.711 -12.800 1.00 49.72 163 SER A CA 1
ATOM 1263 C C . SER A 1 163 ? -55.793 25.648 -11.774 1.00 49.72 163 SER A C 1
ATOM 1265 O O . SER A 1 163 ? -55.569 24.457 -11.968 1.00 49.72 163 SER A O 1
ATOM 1267 N N . ALA A 1 164 ? -56.521 26.096 -10.746 1.00 41.41 164 ALA A N 1
ATOM 1268 C CA . ALA A 1 164 ? -57.576 25.322 -10.084 1.00 41.41 164 ALA A CA 1
ATOM 1269 C C . ALA A 1 164 ? -58.611 26.293 -9.474 1.00 41.41 164 ALA A C 1
ATOM 1271 O O . ALA A 1 164 ? -58.512 26.676 -8.311 1.00 41.41 164 ALA A O 1
ATOM 1272 N N . SER A 1 165 ? -59.584 26.733 -10.278 1.00 48.53 165 SER A N 1
ATOM 1273 C CA . SER A 1 165 ? -60.674 27.626 -9.855 1.00 48.53 165 SER A CA 1
ATOM 1274 C C . SER A 1 165 ? -62.015 27.068 -10.327 1.00 48.53 165 SER A C 1
ATOM 1276 O O . SER A 1 165 ? -62.212 27.000 -11.530 1.00 48.53 165 SER A O 1
ATOM 1278 N N . PHE A 1 166 ? -62.918 26.714 -9.409 1.00 41.12 166 PHE A N 1
ATOM 1279 C CA . PHE A 1 166 ? -64.382 26.597 -9.582 1.00 41.12 166 PHE A CA 1
ATOM 1280 C C . PHE A 1 166 ? -64.961 26.529 -8.144 1.00 41.12 166 PHE A C 1
ATOM 1282 O O . PHE A 1 166 ? -64.479 25.733 -7.348 1.00 41.12 166 PHE A O 1
ATOM 1289 N N . SER A 1 167 ? -65.710 27.536 -7.668 1.00 39.97 167 SER A N 1
ATOM 1290 C CA . SER A 1 167 ? -67.193 27.613 -7.654 1.00 39.97 167 SER A CA 1
ATOM 1291 C C . SER A 1 167 ? -67.859 26.428 -6.923 1.00 39.97 167 SER A C 1
ATOM 1293 O O . SER A 1 167 ? -67.536 25.288 -7.223 1.00 39.97 167 SER A O 1
ATOM 1295 N N . SER A 1 168 ? -68.799 26.572 -5.979 1.00 37.41 168 SER A N 1
ATOM 1296 C CA . SER A 1 168 ? -69.696 27.687 -5.582 1.00 37.41 168 SER A CA 1
ATOM 1297 C C . SER A 1 168 ? -69.873 27.689 -4.030 1.00 37.41 168 SER A C 1
ATOM 1299 O O . SER A 1 168 ? -69.024 27.097 -3.373 1.00 37.41 168 SER A O 1
ATOM 1301 N N . THR A 1 169 ? -70.827 28.304 -3.304 1.00 39.84 169 THR A N 1
ATOM 1302 C CA . THR A 1 169 ? -72.115 29.018 -3.537 1.00 39.84 169 THR A CA 1
ATOM 1303 C C . THR A 1 169 ? -72.270 30.146 -2.478 1.00 39.84 169 THR A C 1
ATOM 1305 O O . THR A 1 169 ? -71.437 30.273 -1.584 1.00 39.84 169 THR A O 1
ATOM 1308 N N . SER A 1 170 ? -73.293 31.005 -2.590 1.00 42.62 170 SER A N 1
ATOM 1309 C CA . SER A 1 170 ? -73.601 32.129 -1.684 1.00 42.62 170 SER A CA 1
ATOM 1310 C C . SER A 1 170 ? -74.074 31.758 -0.264 1.00 42.62 170 SER A C 1
ATOM 1312 O O . SER A 1 170 ? -74.599 30.679 -0.018 1.00 42.62 170 SER A O 1
ATOM 1314 N N . ALA A 1 171 ? -73.936 32.735 0.637 1.00 45.41 171 ALA A N 1
ATOM 1315 C CA . ALA A 1 171 ? -74.242 32.730 2.069 1.00 45.41 171 ALA A CA 1
ATOM 1316 C C . ALA A 1 171 ? -75.628 32.220 2.530 1.00 45.41 171 ALA A C 1
ATOM 1318 O O . ALA A 1 171 ? -76.650 32.519 1.917 1.00 45.41 171 ALA A O 1
ATOM 1319 N N . THR A 1 172 ? -75.629 31.647 3.742 1.00 39.12 172 THR A N 1
ATOM 1320 C CA . THR A 1 172 ? -76.759 31.555 4.691 1.00 39.12 172 THR A CA 1
ATOM 1321 C C . THR A 1 172 ? -76.175 31.739 6.110 1.00 39.12 172 THR A C 1
ATOM 1323 O O . THR A 1 172 ? -75.069 31.244 6.345 1.00 39.12 172 THR A O 1
ATOM 1326 N N . PRO A 1 173 ? -76.807 32.479 7.046 1.00 42.84 173 PRO A N 1
ATOM 1327 C CA . PRO A 1 173 ? -76.194 32.790 8.345 1.00 42.84 173 PRO A CA 1
ATOM 1328 C C . PRO A 1 173 ? -76.173 31.593 9.310 1.00 42.84 173 PRO A C 1
ATOM 1330 O O . PRO A 1 173 ? -77.045 30.729 9.266 1.00 42.84 173 PRO A O 1
ATOM 1333 N N . ALA A 1 174 ? -75.179 31.565 10.202 1.00 38.38 174 ALA A N 1
ATOM 1334 C CA . ALA A 1 174 ? -75.002 30.499 11.186 1.00 38.38 174 ALA A CA 1
ATOM 1335 C C . ALA A 1 174 ? -75.814 30.745 12.469 1.00 38.38 174 ALA A C 1
ATOM 1337 O O . ALA A 1 174 ? -75.666 31.779 13.122 1.00 38.38 174 ALA A O 1
ATOM 1338 N N . GLU A 1 175 ? -76.607 29.752 12.863 1.00 43.25 175 GLU A N 1
ATOM 1339 C CA . GLU A 1 175 ? -77.194 29.640 14.200 1.00 43.25 175 GLU A CA 1
ATOM 1340 C C . GLU A 1 175 ? -76.148 29.063 15.177 1.00 43.25 175 GLU A C 1
ATOM 1342 O O . GLU A 1 175 ? -75.317 28.245 14.780 1.00 43.25 175 GLU A O 1
ATOM 1347 N N . GLN A 1 176 ? -76.121 29.518 16.437 1.00 52.28 176 GLN A N 1
ATOM 1348 C CA . GLN A 1 176 ? -75.038 29.200 17.383 1.00 52.28 176 GLN A CA 1
ATOM 1349 C C . GLN A 1 176 ? -75.364 28.029 18.328 1.00 52.28 176 GLN A C 1
ATOM 1351 O O . GLN A 1 176 ? -76.228 28.173 19.195 1.00 52.28 176 GLN A O 1
ATOM 1356 N N . PRO A 1 177 ? -74.577 26.937 18.316 1.00 46.00 177 PRO A N 1
ATOM 1357 C CA . PRO A 1 177 ? -74.393 26.084 19.485 1.00 46.00 177 PRO A CA 1
ATOM 1358 C C . PRO A 1 177 ? -73.493 26.794 20.509 1.00 46.00 177 PRO A C 1
ATOM 1360 O O . PRO A 1 177 ? -72.480 27.401 20.156 1.00 46.00 177 PRO A O 1
ATOM 1363 N N . GLN A 1 178 ? -73.850 26.718 21.790 1.00 51.28 178 GLN A N 1
ATOM 1364 C CA . GLN A 1 178 ? -73.153 27.439 22.860 1.00 51.28 178 GLN A CA 1
ATOM 1365 C C . GLN A 1 178 ? -71.733 26.902 23.108 1.00 51.28 178 GLN A C 1
ATOM 1367 O O . GLN A 1 178 ? -71.491 25.695 23.094 1.00 51.28 178 GLN A O 1
ATOM 1372 N N . SER A 1 179 ? -70.786 27.797 23.411 1.00 42.75 179 SER A N 1
ATOM 1373 C CA . SER A 1 179 ? -69.416 27.400 23.748 1.00 42.75 179 SER A CA 1
ATOM 1374 C C . SER A 1 179 ? -69.355 26.721 25.121 1.00 42.75 179 SER A C 1
ATOM 1376 O O . SER A 1 179 ? -69.370 27.405 26.151 1.00 42.75 179 SER A O 1
ATOM 1378 N N . ILE A 1 180 ? -69.196 25.397 25.149 1.00 55.44 180 ILE A N 1
ATOM 1379 C CA . ILE A 1 180 ? -68.730 24.686 26.346 1.00 55.44 180 ILE A CA 1
ATOM 1380 C C . ILE A 1 180 ? -67.286 25.136 26.597 1.00 55.44 180 ILE A C 1
ATOM 1382 O O . ILE A 1 180 ? -66.349 24.629 25.982 1.00 55.44 180 ILE A O 1
ATOM 1386 N N . ARG A 1 181 ? -67.097 26.133 27.468 1.00 52.22 181 ARG A N 1
ATOM 1387 C CA . ARG A 1 181 ? -65.761 26.556 27.903 1.00 52.22 181 ARG A CA 1
ATOM 1388 C C . ARG A 1 181 ? -65.189 25.472 28.821 1.00 52.22 181 ARG A C 1
ATOM 1390 O O . ARG A 1 181 ? -65.766 25.251 29.887 1.00 52.22 181 ARG A O 1
ATOM 1397 N N . PRO A 1 182 ? -64.078 24.806 28.462 1.00 56.31 182 PRO A N 1
ATOM 1398 C CA . PRO A 1 182 ? -63.448 23.855 29.365 1.00 56.31 182 PRO A CA 1
ATOM 1399 C C . PRO A 1 182 ? -62.875 24.627 30.565 1.00 56.31 182 PRO A C 1
ATOM 1401 O O . PRO A 1 182 ? -62.085 25.549 30.386 1.00 56.31 182 PRO A O 1
ATOM 1404 N N . GLN A 1 183 ? -63.275 24.274 31.792 1.00 53.22 183 GLN A N 1
ATOM 1405 C CA . GLN A 1 183 ? -62.856 24.976 33.021 1.00 53.22 183 GLN A CA 1
ATOM 1406 C C . GLN A 1 183 ? -61.418 24.640 33.471 1.00 53.22 183 GLN A C 1
ATOM 1408 O O . GLN A 1 183 ? -61.101 24.714 34.656 1.00 53.22 183 GLN A O 1
ATOM 1413 N N . VAL A 1 184 ? -60.534 24.246 32.551 1.00 56.72 184 VAL A N 1
ATOM 1414 C CA . VAL A 1 184 ? -59.146 23.909 32.891 1.00 56.72 184 VAL A CA 1
ATOM 1415 C C . VAL A 1 184 ? -58.295 25.174 32.804 1.00 56.72 184 VAL A C 1
ATOM 1417 O O . VAL A 1 184 ? -58.205 25.807 31.752 1.00 56.72 184 VAL A O 1
ATOM 1420 N N . GLY A 1 185 ? -57.731 25.581 33.943 1.00 59.03 185 GLY A N 1
ATOM 1421 C CA . GLY A 1 185 ? -56.911 26.787 34.051 1.00 59.03 185 GLY A CA 1
ATOM 1422 C C . GLY A 1 185 ? -55.628 26.697 33.223 1.00 59.03 185 GLY A C 1
ATOM 1423 O O . GLY A 1 185 ? -55.131 25.611 32.942 1.00 59.03 185 GLY A O 1
ATOM 1424 N N . ALA A 1 186 ? -55.057 27.850 32.860 1.00 56.91 186 ALA A N 1
ATOM 1425 C CA . ALA A 1 186 ? -53.938 27.942 31.915 1.00 56.91 186 ALA A CA 1
ATOM 1426 C C . ALA A 1 186 ? -52.667 27.148 32.301 1.00 56.91 186 ALA A C 1
ATOM 1428 O O . ALA A 1 186 ? -51.819 26.924 31.442 1.00 56.91 186 ALA A O 1
ATOM 1429 N N . SER A 1 187 ? -52.537 26.694 33.552 1.00 59.75 187 SER A N 1
ATOM 1430 C CA . SER A 1 187 ? -51.482 25.779 34.003 1.00 59.75 187 SER A CA 1
ATOM 1431 C C . SER A 1 187 ? -51.537 24.402 33.325 1.00 59.75 187 SER A C 1
ATOM 1433 O O . SER A 1 187 ? -50.499 23.891 32.904 1.00 59.75 187 SER A O 1
ATOM 1435 N N . SER A 1 188 ? -52.726 23.816 33.144 1.00 58.94 188 SER A N 1
ATOM 1436 C CA . SER A 1 188 ? -52.867 22.424 32.678 1.00 58.94 188 SER A CA 1
ATOM 1437 C C . SER A 1 188 ? -52.404 22.206 31.235 1.00 58.94 188 SER A C 1
ATOM 1439 O O . SER A 1 188 ? -52.029 21.098 30.857 1.00 58.94 188 SER A O 1
ATOM 1441 N N . LEU A 1 189 ? -52.437 23.261 30.412 1.00 55.28 189 LEU A N 1
ATOM 1442 C CA . LEU A 1 189 ? -51.984 23.217 29.019 1.00 55.28 189 LEU A CA 1
ATOM 1443 C C . LEU A 1 189 ? -50.465 23.052 28.894 1.00 55.28 189 LEU A C 1
ATOM 1445 O O . LEU A 1 189 ? -50.005 22.533 27.882 1.00 55.28 189 LEU A O 1
ATOM 1449 N N . PHE A 1 190 ? -49.692 23.454 29.906 1.00 54.31 190 PHE A N 1
ATOM 1450 C CA . PHE A 1 190 ? -48.244 23.234 29.933 1.00 54.31 190 PHE A CA 1
ATOM 1451 C C . PHE A 1 190 ? -47.874 21.905 30.601 1.00 54.31 190 PHE A C 1
ATOM 1453 O O . PHE A 1 190 ? -46.923 21.255 30.174 1.00 54.31 190 PHE A O 1
ATOM 1460 N N . GLU A 1 191 ? -48.651 21.470 31.593 1.00 58.03 191 GLU A N 1
ATOM 1461 C CA . GLU A 1 191 ? -48.398 20.242 32.355 1.00 58.03 191 GLU A CA 1
ATOM 1462 C C . GLU A 1 191 ? -48.586 18.976 31.496 1.00 58.03 191 GLU A C 1
ATOM 1464 O O . GLU A 1 191 ? -47.692 18.131 31.437 1.00 58.03 191 GLU A O 1
ATOM 1469 N N . ASN A 1 192 ? -49.665 18.892 30.705 1.00 57.19 192 ASN A N 1
ATOM 1470 C CA . ASN A 1 192 ? -49.855 17.776 29.765 1.00 57.19 192 ASN A CA 1
ATOM 1471 C C . ASN A 1 192 ? -48.764 17.727 28.675 1.00 57.19 192 ASN A C 1
ATOM 1473 O O . ASN A 1 192 ? -48.321 16.645 28.296 1.00 57.19 192 ASN A O 1
ATOM 1477 N N . VAL A 1 193 ? -48.298 18.888 28.194 1.00 56.44 193 VAL A N 1
ATOM 1478 C CA . VAL A 1 193 ? -47.233 18.972 27.176 1.00 56.44 193 VAL A CA 1
ATOM 1479 C C . VAL A 1 193 ? -45.892 18.473 27.724 1.00 56.44 193 VAL A C 1
ATOM 1481 O O . VAL A 1 193 ? -45.136 17.840 26.987 1.00 56.44 193 VAL A O 1
ATOM 1484 N N . GLN A 1 194 ? -45.605 18.692 29.011 1.00 52.97 194 GLN A N 1
ATOM 1485 C CA . GLN A 1 194 ? -44.408 18.138 29.650 1.00 52.97 194 GLN A CA 1
ATOM 1486 C C . GLN A 1 194 ? -44.472 16.604 29.726 1.00 52.97 194 GLN A C 1
ATOM 1488 O O . GLN A 1 194 ? -43.543 15.944 29.258 1.00 52.97 194 GLN A O 1
ATOM 1493 N N . VAL A 1 195 ? -45.595 16.033 30.176 1.00 53.06 195 VAL A N 1
ATOM 1494 C CA . VAL A 1 195 ? -45.785 14.569 30.288 1.00 53.06 195 VAL A CA 1
ATOM 1495 C C . VAL A 1 195 ? -45.731 13.848 28.927 1.00 53.06 195 VAL A C 1
ATOM 1497 O O . VAL A 1 195 ? -45.223 12.724 28.840 1.00 53.06 195 VAL A O 1
ATOM 1500 N N . GLU A 1 196 ? -46.199 14.485 27.848 1.00 51.19 196 GLU A N 1
ATOM 1501 C CA . GLU A 1 196 ? -46.026 13.963 26.483 1.00 51.19 196 GLU A CA 1
ATOM 1502 C C . GLU A 1 196 ? -44.584 14.110 25.967 1.00 51.19 196 GLU A C 1
ATOM 1504 O O . GLU A 1 196 ? -44.110 13.244 25.225 1.00 51.19 196 GLU A O 1
ATOM 1509 N N . SER A 1 197 ? -43.854 15.155 26.378 1.00 52.62 197 SER A N 1
ATOM 1510 C CA . SER A 1 197 ? -42.444 15.334 26.004 1.00 52.62 197 SER A CA 1
ATOM 1511 C C . SER A 1 197 ? -41.503 14.348 26.709 1.00 52.62 197 SER A C 1
ATOM 1513 O O . SER A 1 197 ? -40.616 13.800 26.057 1.00 52.62 197 SER A O 1
ATOM 1515 N N . ASP A 1 198 ? -41.753 14.020 27.982 1.00 50.59 198 ASP A N 1
ATOM 1516 C CA . ASP A 1 198 ? -40.940 13.073 28.762 1.00 50.59 198 ASP A CA 1
ATOM 1517 C C . ASP A 1 198 ? -41.031 11.625 28.239 1.00 50.59 198 ASP A C 1
ATOM 1519 O O . ASP A 1 198 ? -40.113 10.826 28.432 1.00 50.59 198 ASP A O 1
ATOM 1523 N N . ASN A 1 199 ? -42.113 11.279 27.528 1.00 49.19 199 ASN A N 1
ATOM 1524 C CA . ASN A 1 199 ? -42.259 9.982 26.858 1.00 49.19 199 ASN A CA 1
ATOM 1525 C C . ASN A 1 199 ? -41.675 9.943 25.435 1.00 49.19 199 ASN A C 1
ATOM 1527 O O . ASN A 1 199 ? -41.598 8.862 24.838 1.00 49.19 199 ASN A O 1
ATOM 1531 N N . GLN A 1 200 ? -41.204 11.067 24.882 1.00 48.53 200 GLN A N 1
ATOM 1532 C CA . GLN A 1 200 ? -40.385 11.021 23.673 1.00 48.53 200 GLN A CA 1
ATOM 1533 C C . GLN A 1 200 ? -38.968 10.578 24.033 1.00 48.53 200 GLN A C 1
ATOM 1535 O O . GLN A 1 200 ? -38.082 11.383 24.308 1.00 48.53 200 GLN A O 1
ATOM 1540 N N . VAL A 1 201 ? -38.746 9.261 23.979 1.00 54.41 201 VAL A N 1
ATOM 1541 C CA . VAL A 1 201 ? -37.409 8.663 24.057 1.00 54.41 201 VAL A CA 1
ATOM 1542 C C . VAL A 1 201 ? -36.551 9.244 22.932 1.00 54.41 201 VAL A C 1
ATOM 1544 O O . VAL A 1 201 ? -36.599 8.777 21.792 1.00 54.41 201 VAL A O 1
ATOM 1547 N N . GLU A 1 202 ? -35.751 10.263 23.253 1.00 54.25 202 GLU A N 1
ATOM 1548 C CA . GLU A 1 202 ? -34.771 10.833 22.336 1.00 54.25 202 GLU A CA 1
ATOM 1549 C C . GLU A 1 202 ? -33.803 9.730 21.897 1.00 54.25 202 GLU A C 1
ATOM 1551 O O . GLU A 1 202 ? -32.854 9.383 22.608 1.00 54.25 202 GLU A O 1
ATOM 1556 N N . VAL A 1 203 ? -34.009 9.191 20.692 1.00 54.59 203 VAL A N 1
ATOM 1557 C CA . VAL A 1 203 ? -33.084 8.243 20.061 1.00 54.59 203 VAL A CA 1
ATOM 1558 C C . VAL A 1 203 ? -31.848 9.015 19.596 1.00 54.59 203 VAL A C 1
ATOM 1560 O O . VAL A 1 203 ? -31.624 9.240 18.404 1.00 54.59 203 VAL A O 1
ATOM 1563 N N . LYS A 1 204 ? -31.038 9.445 20.570 1.00 55.62 204 LYS A N 1
ATOM 1564 C CA . LYS A 1 204 ? -29.725 10.055 20.378 1.00 55.62 204 LYS A CA 1
ATOM 1565 C C . LYS A 1 204 ? -28.880 9.084 19.569 1.00 55.62 204 LYS A C 1
ATOM 1567 O O . LYS A 1 204 ? -28.395 8.074 20.079 1.00 55.62 204 LYS A O 1
ATOM 1572 N N . GLN A 1 205 ? -28.752 9.385 18.278 1.00 57.81 205 GLN A N 1
ATOM 1573 C CA . GLN A 1 205 ? -27.979 8.584 17.341 1.00 57.81 205 GLN A CA 1
ATOM 1574 C C . GLN A 1 205 ? -26.566 8.434 17.901 1.00 57.81 205 GLN A C 1
ATOM 1576 O O . GLN A 1 205 ? -25.869 9.428 18.106 1.00 57.81 205 GLN A O 1
ATOM 1581 N N . VAL A 1 206 ? -26.157 7.196 18.187 1.00 63.84 206 VAL A N 1
ATOM 1582 C CA . VAL A 1 206 ? -24.850 6.912 18.785 1.00 63.84 206 VAL A CA 1
ATOM 1583 C C . VAL A 1 206 ? -23.775 7.175 17.733 1.00 63.84 206 VAL A C 1
ATOM 1585 O O . VAL A 1 206 ? -23.417 6.298 16.948 1.00 63.84 206 VAL A O 1
ATOM 1588 N N . VAL A 1 207 ? -23.292 8.417 17.691 1.00 73.31 207 VAL A N 1
ATOM 1589 C CA . VAL A 1 207 ? -22.218 8.846 16.796 1.00 73.31 207 VAL A CA 1
ATOM 1590 C C . VAL A 1 207 ? -20.964 8.053 17.152 1.00 73.31 207 VAL A C 1
ATOM 1592 O O . VAL A 1 207 ? -20.404 8.219 18.236 1.00 73.31 207 VAL A O 1
ATOM 1595 N N . GLU A 1 208 ? -20.526 7.171 16.247 1.00 79.38 208 GLU A N 1
ATOM 1596 C CA . GLU A 1 208 ? -19.322 6.362 16.456 1.00 79.38 208 GLU A CA 1
ATOM 1597 C C . GLU A 1 208 ? -18.124 7.272 16.774 1.00 79.38 208 GLU A C 1
ATOM 1599 O O . GLU A 1 208 ? -17.810 8.191 16.012 1.00 79.38 208 GLU A O 1
ATOM 1604 N N . LYS A 1 209 ? -17.419 7.013 17.885 1.00 89.31 209 LYS A N 1
ATOM 1605 C CA . LYS A 1 209 ? -16.220 7.782 18.229 1.00 89.31 209 LYS A CA 1
ATOM 1606 C C . LYS A 1 209 ? -15.124 7.537 17.179 1.00 89.31 209 LYS A C 1
ATOM 1608 O O . LYS A 1 209 ? -14.549 6.452 17.089 1.00 89.31 209 LYS A O 1
ATOM 1613 N N . GLU A 1 210 ? -14.825 8.568 16.389 1.00 93.25 210 GLU A N 1
ATOM 1614 C CA . GLU A 1 210 ? -13.720 8.587 15.422 1.00 93.25 210 GLU A CA 1
ATOM 1615 C C . GLU A 1 210 ? -12.621 9.579 15.836 1.00 93.25 210 GLU A C 1
ATOM 1617 O O . GLU A 1 210 ? -12.908 10.703 16.263 1.00 93.25 210 GLU A O 1
ATOM 1622 N N . TYR A 1 211 ? -11.353 9.216 15.631 1.00 95.94 211 TYR A N 1
ATOM 1623 C CA . TYR A 1 211 ? -10.209 10.127 15.733 1.00 95.94 211 TYR A CA 1
ATOM 1624 C C . TYR A 1 211 ? -9.365 10.081 14.456 1.00 95.94 211 TYR A C 1
ATOM 1626 O O . TYR A 1 211 ? -8.782 9.051 14.114 1.00 95.94 211 TYR A O 1
ATOM 1634 N N . GLN A 1 212 ? -9.295 11.205 13.741 1.00 96.62 212 GLN A N 1
ATOM 1635 C CA . GLN A 1 212 ? -8.530 11.329 12.503 1.00 96.62 212 GLN A CA 1
ATOM 1636 C C . GLN A 1 212 ? -7.124 11.872 12.779 1.00 96.62 212 GLN A C 1
ATOM 1638 O O . GLN A 1 212 ? -6.968 12.933 13.376 1.00 96.62 212 GLN A O 1
ATOM 1643 N N . TRP A 1 213 ? -6.104 11.192 12.256 1.00 97.44 213 TRP A N 1
ATOM 1644 C CA . TRP A 1 213 ? -4.716 11.649 12.273 1.00 97.44 213 TRP A CA 1
ATOM 1645 C C . TRP A 1 213 ? -4.178 11.893 10.857 1.00 97.44 213 TRP A C 1
ATOM 1647 O O . TRP A 1 213 ? -4.556 11.216 9.893 1.00 97.44 213 TRP A O 1
ATOM 1657 N N . SER A 1 214 ? -3.247 12.840 10.727 1.00 97.19 214 SER A N 1
ATOM 1658 C CA . SER A 1 214 ? -2.512 13.124 9.492 1.00 97.19 214 SER A CA 1
ATOM 1659 C C . SER A 1 214 ? -1.024 13.257 9.790 1.00 97.19 214 SER A C 1
ATOM 1661 O O . SER A 1 214 ? -0.624 14.105 10.581 1.00 97.19 214 SER A O 1
ATOM 1663 N N . SER A 1 215 ? -0.187 12.472 9.113 1.00 97.31 215 SER A N 1
ATOM 1664 C CA . SER A 1 215 ? 1.264 12.636 9.210 1.00 97.31 215 SER A CA 1
ATOM 1665 C C . SER A 1 215 ? 1.744 13.907 8.499 1.00 97.31 215 SER A C 1
ATOM 1667 O O . SER A 1 215 ? 1.098 14.414 7.580 1.00 97.31 215 SER A O 1
ATOM 1669 N N . ALA A 1 216 ? 2.960 14.343 8.831 1.00 96.81 216 ALA A N 1
ATOM 1670 C CA . ALA A 1 216 ? 3.739 15.233 7.971 1.00 96.81 216 ALA A CA 1
ATOM 1671 C C . ALA A 1 216 ? 4.075 14.572 6.611 1.00 96.81 216 ALA A C 1
ATOM 1673 O O . ALA A 1 216 ? 3.953 13.352 6.440 1.00 96.81 216 ALA A O 1
ATOM 1674 N N . ASN A 1 217 ? 4.539 15.373 5.644 1.00 97.19 217 ASN A N 1
ATOM 1675 C CA . ASN A 1 217 ? 4.987 14.886 4.335 1.00 97.19 217 ASN A CA 1
ATOM 1676 C C . ASN A 1 217 ? 6.296 14.079 4.445 1.00 97.19 217 ASN A C 1
ATOM 1678 O O . ASN A 1 217 ? 7.344 14.589 4.843 1.00 97.19 217 ASN A O 1
ATOM 1682 N N . PHE A 1 218 ? 6.263 12.823 4.007 1.00 96.44 218 PHE A N 1
ATOM 1683 C CA . PHE A 1 218 ? 7.442 11.984 3.819 1.00 96.44 218 PHE A CA 1
ATOM 1684 C C . PHE A 1 218 ? 8.034 12.181 2.418 1.00 96.44 218 PHE A C 1
ATOM 1686 O O . PHE A 1 218 ? 7.306 12.254 1.428 1.00 96.44 218 PHE A O 1
ATOM 1693 N N . LYS A 1 219 ? 9.369 12.161 2.308 1.00 95.94 219 LYS A N 1
ATOM 1694 C CA . LYS A 1 219 ? 10.104 12.108 1.030 1.00 95.94 219 LYS A CA 1
ATOM 1695 C C . LYS A 1 219 ? 9.978 10.698 0.416 1.00 95.94 219 LYS A C 1
ATOM 1697 O O . LYS A 1 219 ? 10.891 9.879 0.508 1.00 95.94 219 LYS A O 1
ATOM 1702 N N . THR A 1 220 ? 8.797 10.333 -0.083 1.00 96.88 220 THR A N 1
ATOM 1703 C CA . THR A 1 220 ? 8.458 8.981 -0.571 1.00 96.88 220 THR A CA 1
ATOM 1704 C C . THR A 1 220 ? 7.287 9.037 -1.559 1.00 96.88 220 THR A C 1
ATOM 1706 O O . THR A 1 220 ? 6.349 9.803 -1.375 1.00 96.88 220 THR A O 1
ATOM 1709 N N . SER A 1 221 ? 7.305 8.186 -2.594 1.00 96.88 221 SER A N 1
ATOM 1710 C CA . SER A 1 221 ? 6.185 8.065 -3.544 1.00 96.88 221 SER A CA 1
ATOM 1711 C C . SER A 1 221 ? 4.907 7.557 -2.853 1.00 96.88 221 SER A C 1
ATOM 1713 O O . SER A 1 221 ? 4.989 6.535 -2.161 1.00 96.88 221 SER A O 1
ATOM 1715 N N . PRO A 1 222 ? 3.722 8.156 -3.112 1.00 97.88 222 PRO A N 1
ATOM 1716 C CA . PRO A 1 222 ? 2.447 7.716 -2.541 1.00 97.88 222 PRO A CA 1
ATOM 1717 C C . PRO A 1 222 ? 2.183 6.209 -2.651 1.00 97.88 222 PRO A C 1
ATOM 1719 O O . PRO A 1 222 ? 1.692 5.599 -1.711 1.00 97.88 222 PRO A O 1
ATOM 1722 N N . GLN A 1 223 ? 2.575 5.578 -3.764 1.00 97.62 223 GLN A N 1
ATOM 1723 C CA . GLN A 1 223 ? 2.409 4.135 -3.984 1.00 97.62 223 GLN A CA 1
ATOM 1724 C C . GLN A 1 223 ? 3.200 3.283 -2.977 1.00 97.62 223 GLN A C 1
ATOM 1726 O O . GLN A 1 223 ? 2.665 2.314 -2.445 1.00 97.62 223 GLN A O 1
ATOM 1731 N N . LYS A 1 224 ? 4.455 3.659 -2.678 1.00 97.44 224 LYS A N 1
ATOM 1732 C CA . LYS A 1 224 ? 5.311 2.936 -1.716 1.00 97.44 224 LYS A CA 1
ATOM 1733 C C . LYS A 1 224 ? 4.812 3.116 -0.280 1.00 97.44 224 LYS A C 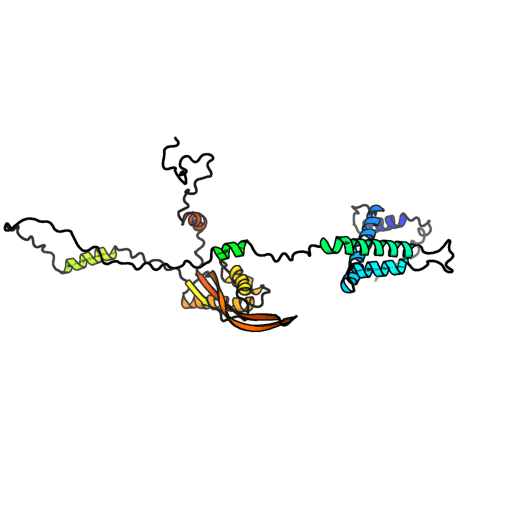1
ATOM 1735 O O . LYS A 1 224 ? 4.889 2.187 0.515 1.00 97.44 224 LYS A O 1
ATOM 1740 N N . LEU A 1 225 ? 4.264 4.289 0.037 1.00 97.75 225 LEU A N 1
ATOM 1741 C CA . LEU A 1 225 ? 3.633 4.562 1.329 1.00 97.75 225 LEU A CA 1
ATOM 1742 C C . LEU A 1 225 ? 2.286 3.822 1.474 1.00 97.75 225 LEU A C 1
ATOM 1744 O O . LEU A 1 225 ? 1.983 3.293 2.538 1.00 97.75 225 LEU A O 1
ATOM 1748 N N . ASN A 1 226 ? 1.516 3.699 0.387 1.00 97.88 226 ASN A N 1
ATOM 1749 C CA . ASN A 1 226 ? 0.227 3.002 0.371 1.00 97.88 226 ASN A CA 1
ATOM 1750 C C . ASN A 1 226 ? 0.356 1.480 0.564 1.00 97.88 226 ASN A C 1
ATOM 1752 O O . ASN A 1 226 ? -0.587 0.847 1.023 1.00 97.88 226 ASN A O 1
ATOM 1756 N N . MET A 1 227 ? 1.515 0.879 0.270 1.00 97.69 227 MET A N 1
ATOM 1757 C CA . MET A 1 227 ? 1.793 -0.512 0.663 1.00 97.69 227 MET A CA 1
ATOM 1758 C C . MET A 1 227 ? 1.715 -0.682 2.188 1.00 97.69 227 MET A C 1
ATOM 1760 O O . MET A 1 227 ? 1.072 -1.610 2.665 1.00 97.69 227 MET A O 1
ATOM 1764 N N . ILE A 1 228 ? 2.284 0.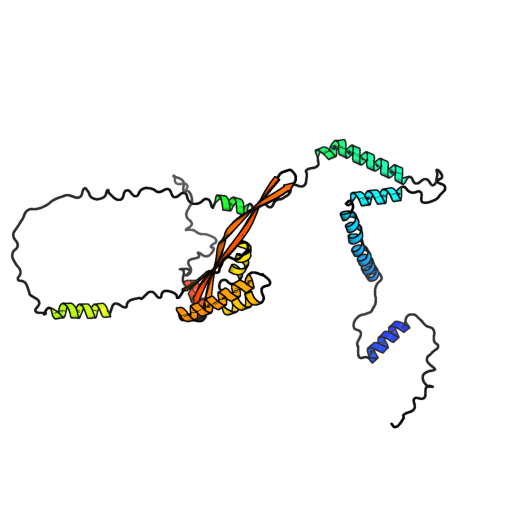262 2.945 1.00 97.69 228 ILE A N 1
ATOM 1765 C CA . ILE A 1 228 ? 2.231 0.262 4.412 1.00 97.69 228 ILE A CA 1
ATOM 1766 C C . ILE A 1 228 ? 0.810 0.593 4.894 1.00 97.69 228 ILE A C 1
ATOM 1768 O O . ILE A 1 228 ? 0.276 -0.108 5.747 1.00 97.69 228 ILE A O 1
ATOM 1772 N N . ALA A 1 229 ? 0.149 1.589 4.288 1.00 97.88 229 ALA A N 1
ATOM 1773 C CA . ALA A 1 229 ? -1.240 1.940 4.612 1.00 97.88 229 ALA A CA 1
ATOM 1774 C C . ALA A 1 229 ? -2.241 0.790 4.368 1.00 97.88 229 ALA A C 1
ATOM 1776 O O . ALA A 1 229 ? -3.288 0.741 5.009 1.00 97.88 229 ALA A O 1
ATOM 1777 N N . ARG A 1 230 ? -1.934 -0.137 3.448 1.00 97.56 230 ARG A N 1
ATOM 1778 C CA . ARG A 1 230 ? -2.701 -1.376 3.238 1.00 97.56 230 ARG A CA 1
ATOM 1779 C C . ARG A 1 230 ? -2.388 -2.456 4.277 1.00 97.56 230 ARG A C 1
ATOM 1781 O O . ARG A 1 230 ? -3.307 -3.183 4.624 1.00 97.56 230 ARG A O 1
ATOM 1788 N N . GLN A 1 231 ? -1.147 -2.551 4.764 1.00 96.94 231 GLN A N 1
ATOM 1789 C CA . GLN A 1 231 ? -0.743 -3.525 5.791 1.00 96.94 231 GLN A CA 1
ATOM 1790 C C . GLN A 1 231 ? -1.403 -3.240 7.149 1.00 96.94 231 GLN A C 1
ATOM 1792 O O . GLN A 1 231 ? -1.842 -4.168 7.811 1.00 96.94 231 GLN A O 1
ATOM 1797 N N . ILE A 1 232 ? -1.494 -1.968 7.554 1.00 97.44 232 ILE A N 1
ATOM 1798 C CA . ILE A 1 232 ? -2.018 -1.589 8.882 1.00 97.44 232 ILE A CA 1
ATOM 1799 C C . ILE A 1 232 ? -3.547 -1.469 8.962 1.00 97.44 232 ILE A C 1
ATOM 1801 O O . ILE A 1 232 ? -4.085 -1.259 10.044 1.00 97.44 232 ILE A O 1
ATOM 1805 N N . ARG A 1 233 ? -4.264 -1.513 7.833 1.00 96.81 233 ARG A N 1
ATOM 1806 C CA . ARG A 1 233 ? -5.706 -1.228 7.801 1.00 96.81 233 ARG A CA 1
ATOM 1807 C C . ARG A 1 233 ? -6.502 -2.393 8.388 1.00 96.81 233 ARG A C 1
ATOM 1809 O O . ARG A 1 233 ? -6.272 -3.538 8.015 1.00 96.81 233 ARG A O 1
ATOM 1816 N N . ASN A 1 234 ? -7.489 -2.075 9.223 1.00 94.12 234 ASN A N 1
ATOM 1817 C CA . ASN A 1 234 ? -8.325 -3.009 9.984 1.00 94.12 234 ASN A CA 1
ATOM 1818 C C . ASN A 1 234 ? -7.590 -3.800 11.087 1.00 94.12 234 ASN A C 1
ATOM 1820 O O . ASN A 1 234 ? -8.220 -4.646 11.717 1.00 94.12 234 ASN A O 1
ATOM 1824 N N . LEU A 1 235 ? -6.307 -3.523 11.353 1.00 94.94 235 LEU A N 1
ATOM 1825 C CA . LEU A 1 235 ? -5.607 -4.060 12.525 1.00 94.94 235 LEU A CA 1
ATOM 1826 C C . LEU A 1 235 ? -5.914 -3.217 13.780 1.00 94.94 235 LEU A C 1
ATOM 1828 O O . LEU A 1 235 ? -6.118 -2.000 13.657 1.00 94.94 235 LEU A O 1
ATOM 1832 N N . PRO A 1 236 ? -5.915 -3.816 14.987 1.00 96.25 236 PRO A N 1
ATOM 1833 C CA . PRO A 1 236 ? -5.823 -3.057 16.228 1.00 96.25 236 PRO A CA 1
ATOM 1834 C C . PRO A 1 236 ? -4.485 -2.308 16.293 1.00 96.25 236 PRO A C 1
ATOM 1836 O O . PRO A 1 236 ? -3.498 -2.693 15.656 1.00 96.25 236 PRO A O 1
ATOM 1839 N N . VAL A 1 237 ? -4.452 -1.194 17.023 1.00 96.69 237 VAL A N 1
ATOM 1840 C CA . VAL A 1 237 ? -3.319 -0.257 16.966 1.00 96.69 237 VAL A CA 1
ATOM 1841 C C . VAL A 1 237 ? -2.033 -0.864 17.541 1.00 96.69 237 VAL A C 1
ATOM 1843 O O . VAL A 1 237 ? -0.958 -0.594 17.005 1.00 96.69 237 VAL A O 1
ATOM 1846 N N . GLU A 1 238 ? -2.120 -1.737 18.546 1.00 95.56 238 GLU A N 1
ATOM 1847 C CA . GLU A 1 238 ? -0.978 -2.486 19.090 1.00 95.56 238 GLU A CA 1
ATOM 1848 C C . GLU A 1 238 ? -0.336 -3.408 18.036 1.00 95.56 238 GLU A C 1
ATOM 1850 O O . GLU A 1 238 ? 0.867 -3.307 17.784 1.00 95.56 238 GLU A O 1
ATOM 1855 N N . GLU A 1 239 ? -1.130 -4.246 17.356 1.00 96.75 239 GLU A N 1
ATOM 1856 C CA . GLU A 1 239 ? -0.637 -5.118 16.275 1.00 96.75 239 GLU A CA 1
ATOM 1857 C C . GLU A 1 239 ? -0.061 -4.294 15.117 1.00 96.75 239 GLU A C 1
ATOM 1859 O O . GLU A 1 239 ? 0.994 -4.630 14.579 1.00 96.75 239 GLU A O 1
ATOM 1864 N N . ALA A 1 240 ? -0.704 -3.180 14.750 1.00 97.88 240 ALA A N 1
ATOM 1865 C CA . ALA A 1 240 ? -0.201 -2.281 13.713 1.00 97.88 240 ALA A CA 1
ATOM 1866 C C . ALA A 1 240 ? 1.161 -1.663 14.089 1.00 97.88 240 ALA A C 1
ATOM 1868 O O . ALA A 1 240 ? 2.037 -1.545 13.231 1.00 97.88 240 ALA A O 1
ATOM 1869 N N . ILE A 1 241 ? 1.371 -1.300 15.359 1.00 97.81 241 ILE A N 1
ATOM 1870 C CA . ILE A 1 241 ? 2.660 -0.814 15.875 1.00 97.81 241 ILE A CA 1
ATOM 1871 C C . ILE A 1 241 ? 3.722 -1.921 15.798 1.00 97.81 241 ILE A C 1
ATOM 1873 O O . ILE A 1 241 ? 4.800 -1.679 15.248 1.00 97.81 241 ILE A O 1
ATOM 1877 N N . GLN A 1 242 ? 3.407 -3.139 16.247 1.00 98.00 242 GLN A N 1
ATOM 1878 C CA . GLN A 1 242 ? 4.320 -4.289 16.199 1.00 98.00 242 GLN A CA 1
ATOM 1879 C C . GLN A 1 242 ? 4.707 -4.653 14.751 1.00 98.00 242 GLN A C 1
ATOM 1881 O O . GLN A 1 242 ? 5.888 -4.796 14.429 1.00 98.00 242 GLN A O 1
ATOM 1886 N N . GLN A 1 243 ? 3.734 -4.705 13.838 1.00 97.88 243 GLN A N 1
ATOM 1887 C CA . GLN A 1 243 ? 3.944 -4.950 12.404 1.00 97.88 243 GLN A CA 1
ATOM 1888 C C . GLN A 1 243 ? 4.845 -3.898 11.737 1.00 97.88 243 GLN A C 1
ATOM 1890 O O . GLN A 1 243 ? 5.575 -4.212 10.795 1.00 97.88 243 GLN A O 1
ATOM 1895 N N . LEU A 1 244 ? 4.824 -2.650 12.216 1.00 98.00 244 LEU A N 1
ATOM 1896 C CA . LEU A 1 244 ? 5.710 -1.585 11.737 1.00 98.00 244 LEU A CA 1
ATOM 1897 C C . LEU A 1 244 ? 7.100 -1.622 12.378 1.00 98.00 244 LEU A C 1
ATOM 1899 O O . LEU A 1 244 ? 8.057 -1.195 11.730 1.00 98.00 244 LEU A O 1
ATOM 1903 N N . GLN A 1 245 ? 7.219 -2.122 13.610 1.00 98.00 245 GLN A N 1
ATOM 1904 C CA . GLN A 1 245 ? 8.481 -2.218 14.350 1.00 98.00 245 GLN A CA 1
ATOM 1905 C C . GLN A 1 245 ? 9.468 -3.159 13.652 1.00 98.00 245 GLN A C 1
ATOM 1907 O O . GLN A 1 245 ? 10.635 -2.809 13.489 1.00 98.00 245 GLN A O 1
ATOM 1912 N N . TYR A 1 246 ? 8.976 -4.299 13.161 1.00 97.38 246 TYR A N 1
ATOM 1913 C CA . TYR A 1 246 ? 9.765 -5.287 12.415 1.00 97.38 246 TYR A CA 1
ATOM 1914 C C . TYR A 1 246 ? 9.741 -5.069 10.887 1.00 97.38 246 TYR A C 1
ATOM 1916 O O . TYR A 1 246 ? 10.278 -5.876 10.129 1.00 97.38 246 TYR A O 1
ATOM 1924 N N . SER A 1 247 ? 9.134 -3.981 10.394 1.00 97.38 247 SER A N 1
ATOM 1925 C CA . SER A 1 247 ? 9.028 -3.723 8.953 1.00 97.38 247 SER A CA 1
ATOM 1926 C C . SER A 1 247 ? 10.326 -3.133 8.375 1.00 97.38 247 SER A C 1
ATOM 1928 O O . SER A 1 247 ? 10.715 -2.025 8.753 1.00 97.38 247 SER A O 1
ATOM 1930 N N . PRO A 1 248 ? 10.961 -3.755 7.359 1.00 97.06 248 PRO A N 1
ATOM 1931 C CA . PRO A 1 248 ? 12.212 -3.263 6.765 1.00 97.06 248 PRO A CA 1
ATOM 1932 C C . PRO A 1 248 ? 12.033 -2.007 5.885 1.00 97.06 248 PRO A C 1
ATOM 1934 O O . PRO A 1 248 ? 12.944 -1.597 5.162 1.00 97.06 248 PRO A O 1
ATOM 1937 N N . LYS A 1 249 ? 10.846 -1.384 5.861 1.00 97.19 249 LYS A N 1
ATOM 1938 C CA . LYS A 1 249 ? 10.579 -0.196 5.038 1.00 97.19 249 LYS A CA 1
ATOM 1939 C C . LYS A 1 249 ? 10.946 1.067 5.821 1.00 97.19 249 LYS A C 1
ATOM 1941 O O . LYS A 1 249 ? 10.308 1.374 6.817 1.00 97.19 249 LYS A O 1
ATOM 1946 N N . ARG A 1 250 ? 11.890 1.877 5.314 1.00 95.94 250 ARG A N 1
ATOM 1947 C CA . ARG A 1 250 ? 12.371 3.137 5.943 1.00 95.94 250 ARG A CA 1
ATOM 1948 C C . ARG A 1 250 ? 11.259 4.048 6.503 1.00 95.94 250 ARG A C 1
ATOM 1950 O O . ARG A 1 250 ? 11.454 4.688 7.532 1.00 95.94 250 ARG A O 1
ATOM 1957 N N . SER A 1 251 ? 10.101 4.120 5.843 1.00 96.56 251 SER A N 1
ATOM 1958 C CA . SER A 1 251 ? 8.969 4.950 6.285 1.00 96.56 251 SER A CA 1
ATOM 1959 C C . SER A 1 251 ? 8.191 4.361 7.472 1.00 96.56 251 SER A C 1
ATOM 1961 O O . SER A 1 251 ? 7.574 5.127 8.208 1.00 96.56 251 SER A O 1
ATOM 1963 N N . ALA A 1 252 ? 8.245 3.043 7.702 1.00 97.69 252 ALA A N 1
ATOM 1964 C CA . ALA A 1 252 ? 7.519 2.357 8.773 1.00 97.69 252 ALA A CA 1
ATOM 1965 C C . ALA A 1 252 ? 7.900 2.883 10.163 1.00 97.69 252 ALA A C 1
ATOM 1967 O O . ALA A 1 252 ? 7.005 3.237 10.926 1.00 97.69 252 ALA A O 1
ATOM 1968 N N . LYS A 1 253 ? 9.200 3.085 10.446 1.00 97.31 253 LYS A N 1
ATOM 1969 C CA . LYS A 1 253 ? 9.658 3.680 11.718 1.00 97.31 253 LYS A CA 1
ATOM 1970 C C . LYS A 1 253 ? 8.978 5.024 12.001 1.00 97.31 253 LYS A C 1
ATOM 1972 O O . LYS A 1 253 ? 8.533 5.249 13.120 1.00 97.31 253 LYS A O 1
ATOM 1977 N N . LYS A 1 254 ? 8.827 5.906 11.002 1.00 97.44 254 LYS A N 1
ATOM 1978 C CA . LYS A 1 254 ? 8.130 7.194 11.195 1.00 97.44 254 LYS A CA 1
ATOM 1979 C C . LYS A 1 254 ? 6.615 7.029 11.363 1.00 97.44 254 LYS A C 1
ATOM 1981 O O . LYS A 1 254 ? 6.008 7.785 12.116 1.00 97.44 254 LYS A O 1
ATOM 1986 N N . ILE A 1 255 ? 6.002 6.058 10.689 1.00 98.06 255 ILE A N 1
ATOM 1987 C CA . ILE A 1 255 ? 4.563 5.771 10.802 1.00 98.06 255 ILE A CA 1
ATOM 1988 C C . ILE A 1 255 ? 4.225 5.186 12.180 1.00 98.06 255 ILE A C 1
ATOM 1990 O O . ILE A 1 255 ? 3.225 5.590 12.763 1.00 98.06 255 ILE A O 1
ATOM 1994 N N . LEU A 1 256 ? 5.087 4.329 12.734 1.00 98.06 256 LEU A N 1
ATOM 1995 C CA . LEU A 1 256 ? 4.959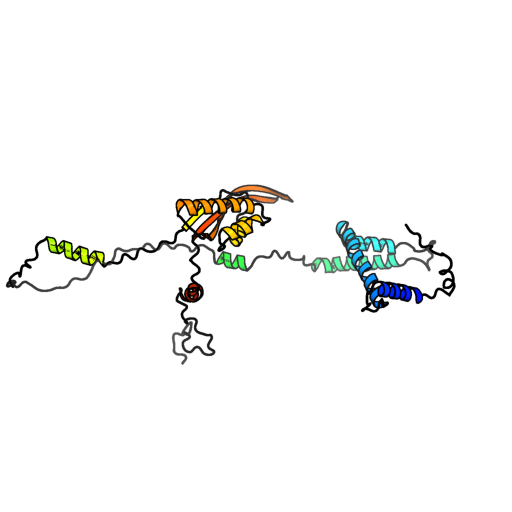 3.775 14.085 1.00 98.06 256 LEU A CA 1
ATOM 1996 C C . LEU A 1 256 ? 4.827 4.889 15.130 1.00 98.06 256 LEU A C 1
ATOM 1998 O O . LEU A 1 256 ? 3.890 4.881 15.919 1.00 98.06 256 LEU A O 1
ATOM 2002 N N . HIS A 1 257 ? 5.708 5.894 15.075 1.00 98.25 257 HIS A N 1
ATOM 2003 C CA . HIS A 1 257 ? 5.658 7.037 15.992 1.00 98.25 257 HIS A CA 1
ATOM 2004 C C . HIS A 1 257 ? 4.356 7.842 15.820 1.00 98.25 257 HIS A C 1
ATOM 2006 O O . HIS A 1 257 ? 3.759 8.246 16.809 1.00 98.25 257 HIS A O 1
ATOM 2012 N N . ASN A 1 258 ? 3.868 8.015 14.581 1.00 97.88 258 ASN A N 1
ATOM 2013 C CA . ASN A 1 258 ? 2.574 8.663 14.327 1.00 97.88 258 ASN A CA 1
ATOM 2014 C C . ASN A 1 258 ? 1.394 7.861 14.908 1.00 97.88 258 ASN A C 1
ATOM 2016 O O . ASN A 1 258 ? 0.480 8.466 15.451 1.00 97.88 258 ASN A O 1
ATOM 2020 N N . LEU A 1 259 ? 1.399 6.526 14.813 1.00 97.31 259 LEU A N 1
ATOM 2021 C CA . LEU A 1 259 ? 0.343 5.677 15.385 1.00 97.31 259 LEU A CA 1
ATOM 2022 C C . LEU A 1 259 ? 0.376 5.659 16.915 1.00 97.31 259 LEU A C 1
ATOM 2024 O O . LEU A 1 259 ? -0.674 5.792 17.531 1.00 97.31 259 LEU A O 1
ATOM 2028 N N . ALA A 1 260 ? 1.557 5.556 17.528 1.00 97.69 260 ALA A N 1
ATOM 2029 C CA . ALA A 1 260 ? 1.702 5.614 18.982 1.00 97.69 260 ALA A CA 1
ATOM 2030 C C . ALA A 1 260 ? 1.231 6.969 19.549 1.00 97.69 260 ALA A C 1
ATOM 2032 O O . ALA A 1 260 ? 0.509 7.010 20.545 1.00 97.69 260 ALA A O 1
ATOM 2033 N N . PHE A 1 261 ? 1.575 8.069 18.871 1.00 97.88 261 PHE A N 1
ATOM 2034 C CA . PHE A 1 261 ? 1.143 9.421 19.231 1.00 97.88 261 PHE A CA 1
ATOM 2035 C C . PHE A 1 261 ? -0.369 9.618 19.022 1.00 97.88 261 PHE A C 1
ATOM 2037 O O . PHE A 1 261 ? -1.059 10.098 19.918 1.00 97.88 261 PHE A O 1
ATOM 2044 N N . ALA A 1 262 ? -0.914 9.161 17.889 1.00 97.44 262 ALA A N 1
ATOM 2045 C CA . ALA A 1 262 ? -2.352 9.195 17.627 1.00 97.44 262 ALA A CA 1
ATOM 2046 C C . ALA A 1 262 ? -3.157 8.324 18.607 1.00 97.44 262 ALA A C 1
ATOM 2048 O O . ALA A 1 262 ? -4.252 8.722 18.992 1.00 97.44 262 ALA A O 1
ATOM 2049 N N . ARG A 1 263 ? -2.618 7.176 19.054 1.00 96.75 263 ARG A N 1
ATOM 2050 C CA . ARG A 1 263 ? -3.225 6.351 20.113 1.00 96.75 263 ARG A CA 1
ATOM 2051 C C . ARG A 1 263 ? -3.331 7.137 21.417 1.00 96.75 263 ARG A C 1
ATOM 2053 O O . ARG A 1 263 ? -4.415 7.196 21.985 1.00 96.75 263 ARG A O 1
ATOM 2060 N N . LYS A 1 264 ? -2.231 7.779 21.835 1.00 97.44 264 LYS A N 1
ATOM 2061 C CA . LYS A 1 264 ? -2.185 8.616 23.040 1.00 97.44 264 LYS A CA 1
ATOM 2062 C C . LYS A 1 264 ? -3.235 9.735 22.976 1.00 97.44 264 LYS A C 1
ATOM 2064 O O . LYS A 1 264 ? -4.093 9.801 23.846 1.00 97.44 264 LYS A O 1
ATOM 2069 N N . HIS A 1 265 ? -3.253 10.536 21.908 1.00 97.25 265 HIS A N 1
ATOM 2070 C CA . HIS A 1 265 ? -4.245 11.611 21.772 1.00 97.25 265 HIS A CA 1
ATOM 2071 C C . HIS A 1 265 ? -5.692 11.108 21.669 1.00 97.25 265 HIS A C 1
ATOM 2073 O O . HIS A 1 265 ? -6.593 11.744 22.205 1.00 97.25 265 HIS A O 1
ATOM 2079 N N . ALA A 1 266 ? -5.939 9.970 21.020 1.00 96.25 266 ALA A N 1
ATOM 2080 C CA . ALA A 1 266 ? -7.271 9.370 20.961 1.00 96.25 266 ALA A CA 1
ATOM 2081 C C . ALA A 1 266 ? -7.771 8.884 22.339 1.00 96.25 266 ALA A C 1
ATOM 2083 O O . ALA A 1 266 ? -8.970 8.963 22.619 1.00 96.25 266 ALA A O 1
ATOM 2084 N N . GLN A 1 267 ? -6.857 8.422 23.198 1.00 95.62 267 GLN A N 1
ATOM 2085 C CA . GLN A 1 267 ? -7.132 8.081 24.595 1.00 95.62 267 GLN A CA 1
ATOM 2086 C C . GLN A 1 267 ? -7.356 9.342 25.446 1.00 95.62 267 GLN A C 1
ATOM 2088 O O . GLN A 1 267 ? -8.326 9.394 26.191 1.00 95.62 267 GLN A O 1
ATOM 2093 N N . GLU A 1 268 ? -6.528 10.378 25.301 1.00 95.38 268 GLU A N 1
ATOM 2094 C CA . GLU A 1 268 ? -6.599 11.598 26.125 1.00 95.38 268 GLU A CA 1
ATOM 2095 C C . GLU A 1 268 ? -7.731 12.564 25.728 1.00 95.38 268 GLU A C 1
ATOM 2097 O O . GLU A 1 268 ? -8.314 13.203 26.593 1.00 95.38 268 GLU A O 1
ATOM 2102 N N . GLN A 1 269 ? -8.061 12.688 24.436 1.00 93.69 269 GLN A N 1
ATOM 2103 C CA . GLN A 1 269 ? -9.024 13.690 23.937 1.00 93.69 269 GLN A CA 1
ATOM 2104 C C . GLN A 1 269 ? -10.432 13.141 23.682 1.00 93.69 269 GLN A C 1
ATOM 2106 O O . GLN A 1 269 ? -11.369 13.920 23.512 1.00 93.69 269 GLN A O 1
ATOM 2111 N N . LYS A 1 270 ? -10.587 11.816 23.562 1.00 89.56 270 LYS A N 1
ATOM 2112 C CA . LYS A 1 270 ? -11.876 11.160 23.262 1.00 89.56 270 LYS A CA 1
ATOM 2113 C C . LYS A 1 270 ? -12.162 9.934 24.134 1.00 89.56 270 LYS A C 1
ATOM 2115 O O . LYS A 1 270 ? -13.171 9.255 23.915 1.00 89.56 270 LYS A O 1
ATOM 2120 N N . GLU A 1 271 ? -11.286 9.647 25.097 1.00 92.44 271 GLU A N 1
ATOM 2121 C CA . GLU A 1 271 ? -11.372 8.509 26.025 1.00 92.44 271 GLU A CA 1
ATOM 2122 C C . GLU A 1 271 ? -11.489 7.144 25.328 1.00 92.44 271 GLU A C 1
ATOM 2124 O O . GLU A 1 271 ? -12.032 6.194 25.893 1.00 92.44 271 GLU A O 1
ATOM 2129 N N . MET A 1 272 ? -11.012 7.044 24.081 1.00 90.31 272 MET A N 1
ATOM 2130 C CA . MET A 1 272 ? -11.236 5.863 23.250 1.00 90.31 272 MET A CA 1
ATOM 2131 C C . MET A 1 272 ? -10.375 4.685 23.695 1.00 90.31 272 MET A C 1
ATOM 2133 O O . MET A 1 272 ? -9.161 4.820 23.875 1.00 90.31 272 MET A O 1
ATOM 2137 N N . LYS A 1 273 ? -10.990 3.510 23.825 1.00 90.44 273 LYS A N 1
ATOM 2138 C CA . LYS A 1 273 ? -10.345 2.268 24.277 1.00 90.44 273 LYS A CA 1
ATOM 2139 C C . LYS A 1 273 ? -10.394 1.209 23.168 1.00 90.44 273 LYS A C 1
ATOM 2141 O O . LYS A 1 273 ? -11.216 1.273 22.259 1.00 90.44 273 LYS A O 1
ATOM 2146 N N . ASN A 1 274 ? -9.476 0.238 23.220 1.00 90.56 274 ASN A N 1
ATOM 2147 C CA . ASN A 1 274 ? -9.358 -0.864 22.247 1.00 90.56 274 ASN A CA 1
ATOM 2148 C C . ASN A 1 274 ? -9.328 -0.388 20.777 1.00 90.56 274 ASN A C 1
ATOM 2150 O O . ASN A 1 274 ? -10.187 -0.752 19.978 1.00 90.56 274 ASN A O 1
ATOM 2154 N N . LEU A 1 275 ? -8.377 0.478 20.420 1.00 93.88 275 LEU A N 1
ATOM 2155 C CA . LEU A 1 275 ? -8.409 1.213 19.154 1.00 93.88 275 LEU A CA 1
ATOM 2156 C C . LEU A 1 275 ? -8.045 0.335 17.943 1.00 93.88 275 LEU A C 1
ATOM 2158 O O . LEU A 1 275 ? -7.103 -0.457 17.986 1.00 93.88 275 LEU A O 1
ATOM 2162 N N . VAL A 1 276 ? -8.736 0.549 16.821 1.00 95.62 276 VAL A N 1
ATOM 2163 C CA . VAL A 1 276 ? -8.507 -0.108 15.521 1.00 95.62 276 VAL A CA 1
ATOM 2164 C C . VAL A 1 276 ? -8.294 0.932 14.424 1.00 95.62 276 VAL A C 1
ATOM 2166 O O . VAL A 1 276 ? -8.984 1.953 14.366 1.00 95.62 276 VAL A O 1
ATOM 2169 N N . VAL A 1 277 ? -7.360 0.654 13.509 1.00 97.12 277 VAL A N 1
ATOM 2170 C CA . VAL A 1 277 ? -7.083 1.477 12.321 1.00 97.12 277 VAL A CA 1
ATOM 2171 C C . VAL A 1 277 ? -8.163 1.228 11.258 1.00 97.12 277 VAL A C 1
ATOM 2173 O O . VAL A 1 277 ? -7.940 0.547 10.252 1.00 97.12 277 VAL A O 1
ATOM 2176 N N . ALA A 1 278 ? -9.363 1.760 11.495 1.00 94.81 278 ALA A N 1
ATOM 2177 C CA . ALA A 1 278 ? -10.547 1.545 10.660 1.00 94.81 278 ALA A CA 1
ATOM 2178 C C . ALA A 1 278 ? -10.343 1.994 9.202 1.00 94.81 278 ALA A C 1
ATOM 2180 O O . ALA A 1 278 ? -10.828 1.353 8.271 1.00 94.81 278 ALA A O 1
ATOM 2181 N N . GLN A 1 279 ? -9.596 3.081 8.983 1.00 96.25 279 GLN A N 1
ATOM 2182 C CA . GLN A 1 279 ? -9.201 3.521 7.646 1.00 96.25 279 GLN A CA 1
ATOM 2183 C C . GLN A 1 279 ? -7.761 4.032 7.642 1.00 96.25 279 GLN A C 1
ATOM 2185 O O . GLN A 1 279 ? -7.339 4.721 8.563 1.00 96.25 279 GLN A O 1
ATOM 2190 N N . ALA A 1 280 ? -7.020 3.752 6.569 1.00 98.00 280 ALA A N 1
ATOM 2191 C CA . ALA A 1 280 ? -5.688 4.305 6.325 1.00 98.00 280 ALA A CA 1
ATOM 2192 C C . ALA A 1 280 ? -5.476 4.523 4.822 1.00 98.00 280 ALA A C 1
ATOM 2194 O O . ALA A 1 280 ? -5.657 3.595 4.024 1.00 98.00 280 ALA A O 1
ATOM 2195 N N . TRP A 1 281 ? -5.107 5.741 4.426 1.00 98.12 281 TRP A N 1
ATOM 2196 C CA . TRP A 1 281 ? -4.896 6.142 3.033 1.00 98.12 281 TRP A CA 1
ATOM 2197 C C . TRP A 1 281 ? -3.763 7.165 2.898 1.00 98.12 281 TRP A C 1
ATOM 2199 O O . TRP A 1 281 ? -3.224 7.674 3.879 1.00 98.12 281 TRP A O 1
ATOM 2209 N N . VAL A 1 282 ? -3.359 7.447 1.658 1.00 98.38 282 VAL A N 1
ATOM 2210 C CA . VAL A 1 282 ? -2.173 8.260 1.362 1.00 98.38 282 VAL A CA 1
ATOM 2211 C C . VAL A 1 282 ? -2.515 9.426 0.444 1.00 98.38 282 VAL A C 1
ATOM 2213 O O . VAL A 1 282 ? -3.020 9.229 -0.661 1.00 98.38 282 VAL A O 1
ATOM 2216 N N . GLY A 1 283 ? -2.182 10.635 0.892 1.00 97.62 283 GLY A N 1
ATOM 2217 C CA . GLY A 1 283 ? -2.235 11.858 0.099 1.00 97.62 283 GLY A CA 1
ATOM 2218 C C . GLY A 1 283 ? -0.938 12.112 -0.674 1.00 97.62 283 GLY A C 1
ATOM 2219 O O . GLY A 1 283 ? 0.136 11.603 -0.339 1.00 97.62 283 GLY A O 1
ATOM 2220 N N . LYS A 1 284 ? -1.030 12.931 -1.725 1.00 97.12 284 LYS A N 1
ATOM 2221 C CA . LYS A 1 284 ? 0.137 13.477 -2.434 1.00 97.12 284 LYS A CA 1
ATOM 2222 C C . LYS A 1 284 ? 0.638 14.711 -1.671 1.00 97.12 284 LYS A C 1
ATOM 2224 O O . LYS A 1 284 ? -0.170 15.551 -1.287 1.00 97.12 284 LYS A O 1
ATOM 2229 N N . GLY A 1 285 ? 1.948 14.814 -1.463 1.00 96.44 285 GLY A N 1
ATOM 2230 C CA . GLY A 1 285 ? 2.620 16.047 -1.040 1.00 96.44 285 GLY A CA 1
ATOM 2231 C C . GLY A 1 285 ? 3.122 16.848 -2.248 1.00 96.44 285 GLY A C 1
ATOM 2232 O O . GLY A 1 285 ? 2.665 16.638 -3.376 1.00 96.44 285 GLY A O 1
ATOM 2233 N N . ARG A 1 286 ? 4.106 17.733 -2.043 1.00 96.69 286 ARG A N 1
ATOM 2234 C CA . ARG A 1 286 ? 4.726 18.504 -3.134 1.00 96.69 286 ARG A CA 1
ATOM 2235 C C . ARG A 1 286 ? 5.472 17.560 -4.090 1.00 96.69 286 ARG A C 1
ATOM 2237 O O . ARG A 1 286 ? 6.257 16.716 -3.664 1.00 96.69 286 ARG A O 1
ATOM 2244 N N . PHE A 1 287 ? 5.228 17.687 -5.394 1.00 97.38 287 PHE A N 1
ATOM 2245 C CA . PHE A 1 287 ? 5.949 16.946 -6.437 1.00 97.38 287 PHE A CA 1
ATOM 2246 C C . PHE A 1 287 ? 6.884 17.917 -7.166 1.00 97.38 287 PHE A C 1
ATOM 2248 O O . PHE A 1 287 ? 6.428 18.758 -7.938 1.00 97.38 287 PHE A O 1
ATOM 2255 N N . ILE A 1 288 ? 8.191 17.820 -6.920 1.00 97.06 288 ILE A N 1
ATOM 2256 C CA . ILE A 1 288 ? 9.191 18.720 -7.513 1.00 97.06 288 ILE A CA 1
ATOM 2257 C C . ILE A 1 288 ? 9.708 18.110 -8.820 1.00 97.06 288 ILE A C 1
ATOM 2259 O O . ILE A 1 288 ? 10.203 16.982 -8.822 1.00 97.06 288 ILE A O 1
ATOM 2263 N N . ARG A 1 289 ? 9.600 18.856 -9.926 1.00 97.31 289 ARG A N 1
ATOM 2264 C CA . ARG A 1 289 ? 10.078 18.444 -11.258 1.00 97.31 289 ARG A CA 1
ATOM 2265 C C . ARG A 1 289 ? 11.591 18.676 -11.398 1.00 97.31 289 ARG A C 1
ATOM 2267 O O . ARG A 1 289 ? 12.130 19.659 -10.878 1.00 97.31 289 ARG A O 1
ATOM 2274 N N . ARG A 1 290 ? 12.262 17.781 -12.120 1.00 97.81 290 ARG A N 1
ATOM 2275 C CA . ARG A 1 290 ? 13.653 17.887 -12.585 1.00 97.81 290 ARG A CA 1
ATOM 2276 C C . ARG A 1 290 ? 13.744 17.338 -14.007 1.00 97.81 290 ARG A C 1
ATOM 2278 O O . ARG A 1 290 ? 13.055 16.371 -14.329 1.00 97.81 290 ARG A O 1
ATOM 2285 N N . VAL A 1 291 ? 14.578 17.948 -14.842 1.00 97.69 291 VAL A N 1
ATOM 2286 C CA . VAL A 1 291 ? 14.930 17.384 -16.151 1.00 97.69 291 VAL A CA 1
ATOM 2287 C C . VAL A 1 291 ? 15.880 16.211 -15.920 1.00 97.69 291 VAL A C 1
ATOM 2289 O O . VAL A 1 291 ? 16.759 16.291 -15.066 1.00 97.69 291 VAL A O 1
ATOM 2292 N N . ASN A 1 292 ? 15.672 15.119 -16.647 1.00 97.50 292 ASN A N 1
ATOM 2293 C CA . ASN A 1 292 ? 16.535 13.946 -16.644 1.00 97.50 292 ASN A CA 1
ATOM 2294 C C . ASN A 1 292 ? 17.051 13.738 -18.077 1.00 97.50 292 ASN A C 1
ATOM 2296 O O . ASN A 1 292 ? 16.266 13.299 -18.922 1.00 97.50 292 ASN A O 1
ATOM 2300 N N . PRO A 1 293 ? 18.300 14.118 -18.394 1.00 97.31 293 PRO A N 1
ATOM 2301 C CA . PRO A 1 293 ? 18.828 13.991 -19.747 1.00 97.31 293 PRO A CA 1
ATOM 2302 C C . PRO A 1 293 ? 18.993 12.518 -20.141 1.00 97.31 293 PRO A C 1
ATOM 2304 O O . PRO A 1 293 ? 19.302 11.654 -19.316 1.00 97.31 293 PRO A O 1
ATOM 2307 N N . HIS A 1 294 ? 18.786 12.238 -21.421 1.00 97.25 294 HIS A N 1
ATOM 2308 C CA . HIS A 1 294 ? 18.947 10.929 -22.043 1.00 97.25 294 HIS A CA 1
ATOM 2309 C C . HIS A 1 294 ? 19.795 11.060 -23.320 1.00 97.25 294 HIS A C 1
ATOM 2311 O O . HIS A 1 294 ? 20.138 12.159 -23.756 1.00 97.25 294 HIS A O 1
ATOM 2317 N N . GLY A 1 295 ? 20.164 9.928 -23.926 1.00 96.88 295 GLY A N 1
ATOM 2318 C CA . GLY A 1 295 ? 20.899 9.926 -25.193 1.00 96.88 295 GLY A CA 1
ATOM 2319 C C . GLY A 1 295 ? 20.106 10.563 -26.343 1.00 96.88 295 GLY A C 1
ATOM 2320 O O . GLY A 1 295 ? 18.882 10.687 -26.285 1.00 96.88 295 GLY A O 1
ATOM 2321 N N . ARG A 1 296 ? 20.810 10.931 -27.423 1.00 95.88 296 ARG A N 1
ATOM 2322 C CA . ARG A 1 296 ? 20.223 11.478 -28.667 1.00 95.88 296 ARG A CA 1
ATOM 2323 C C . ARG A 1 296 ? 19.353 12.734 -28.452 1.00 95.88 296 ARG A C 1
ATOM 2325 O O . ARG A 1 296 ? 18.325 12.887 -29.101 1.00 95.88 296 ARG A O 1
ATOM 2332 N N . GLY A 1 297 ? 19.739 13.605 -27.515 1.00 96.19 297 GLY A N 1
ATOM 2333 C CA . GLY A 1 297 ? 19.037 14.866 -27.223 1.00 96.19 297 GLY A CA 1
ATOM 2334 C C . GLY A 1 297 ? 17.673 14.713 -26.537 1.00 96.19 297 GLY A C 1
ATOM 2335 O O . GLY A 1 297 ? 16.977 15.704 -26.330 1.00 96.19 297 GLY A O 1
ATOM 2336 N N . GLN A 1 298 ? 17.270 13.493 -26.171 1.00 97.69 298 GLN A N 1
ATOM 2337 C CA . GLN A 1 298 ? 16.010 13.255 -25.469 1.00 97.69 298 GLN A CA 1
ATOM 2338 C C . GLN A 1 298 ? 16.127 13.650 -23.991 1.00 97.69 298 GLN A C 1
ATOM 2340 O O . GLN A 1 298 ? 17.187 13.523 -23.379 1.00 97.69 298 GLN A O 1
ATOM 2345 N N . PHE A 1 299 ? 15.023 14.080 -23.378 1.00 97.12 299 PHE A N 1
ATOM 2346 C CA . PHE A 1 299 ? 14.977 14.362 -21.944 1.00 97.12 299 PHE A CA 1
ATOM 2347 C C . PHE A 1 299 ? 13.643 13.941 -21.320 1.00 97.12 299 PHE A C 1
ATOM 2349 O O . PHE A 1 299 ? 12.563 14.200 -21.850 1.00 97.12 299 PHE A O 1
ATOM 2356 N N . GLY A 1 300 ? 13.721 13.281 -20.166 1.00 97.69 300 GLY A N 1
ATOM 2357 C CA . GLY A 1 300 ? 12.573 12.951 -19.328 1.00 97.69 300 GLY A CA 1
ATOM 2358 C C . GLY A 1 300 ? 12.317 14.014 -18.256 1.00 97.69 300 GLY A C 1
ATOM 2359 O O . GLY A 1 300 ? 13.172 14.845 -17.954 1.00 97.69 300 GLY A O 1
ATOM 2360 N N . LEU A 1 301 ? 11.146 13.953 -17.614 1.00 97.12 301 LEU A N 1
ATOM 2361 C CA . LEU A 1 301 ? 10.830 14.767 -16.434 1.00 97.12 301 LEU A CA 1
ATOM 2362 C C . LEU A 1 301 ? 10.707 13.888 -15.185 1.00 97.12 301 LEU A C 1
ATOM 2364 O O . LEU A 1 301 ? 9.659 13.302 -14.890 1.00 97.12 301 LEU A O 1
ATOM 2368 N N . MET A 1 302 ? 11.797 13.821 -14.423 1.00 97.06 302 MET A N 1
ATOM 2369 C CA . MET A 1 302 ? 11.832 13.173 -13.118 1.00 97.06 302 MET A CA 1
ATOM 2370 C C . MET A 1 302 ? 11.028 13.991 -12.099 1.00 97.06 302 MET A C 1
ATOM 2372 O O . MET A 1 302 ? 11.011 15.220 -12.119 1.00 97.06 302 MET A O 1
ATOM 2376 N N . HIS A 1 303 ? 10.347 13.297 -11.188 1.00 97.25 303 HIS A N 1
ATOM 2377 C CA . HIS A 1 303 ? 9.581 13.920 -10.112 1.00 97.25 303 HIS A CA 1
ATOM 2378 C C . HIS A 1 303 ? 10.084 13.406 -8.762 1.00 97.25 303 HIS A C 1
ATOM 2380 O O . HIS A 1 303 ? 9.937 12.217 -8.464 1.00 97.25 303 HIS A O 1
ATOM 2386 N N . HIS A 1 304 ? 10.609 14.297 -7.921 1.00 97.25 304 HIS A N 1
ATOM 2387 C CA . HIS A 1 304 ? 10.812 14.010 -6.503 1.00 97.25 304 HIS A CA 1
ATOM 2388 C C . HIS A 1 304 ? 9.451 14.129 -5.812 1.00 97.25 304 HIS A C 1
ATOM 2390 O O . HIS A 1 304 ? 8.862 15.208 -5.758 1.00 97.25 304 HIS A O 1
ATOM 2396 N N . LYS A 1 305 ? 8.918 12.988 -5.366 1.00 97.75 305 LYS A N 1
ATOM 2397 C CA . LYS A 1 305 ? 7.548 12.854 -4.857 1.00 97.75 305 LYS A CA 1
ATOM 2398 C C . LYS A 1 305 ? 7.541 12.846 -3.335 1.00 97.75 305 LYS A C 1
ATOM 2400 O O . LYS A 1 305 ? 8.251 12.047 -2.722 1.00 97.75 305 LYS A O 1
ATOM 2405 N N . GLU A 1 306 ? 6.688 13.676 -2.755 1.00 98.12 306 GLU A N 1
ATOM 2406 C CA . GLU A 1 306 ? 6.337 13.627 -1.339 1.00 98.12 306 GLU A CA 1
ATOM 2407 C C . GLU A 1 306 ? 4.948 13.013 -1.137 1.00 98.12 306 GLU A C 1
ATOM 2409 O O . GLU A 1 306 ? 4.098 13.054 -2.031 1.00 98.12 306 GLU A O 1
ATOM 2414 N N . ALA A 1 307 ? 4.703 12.445 0.041 1.00 98.12 307 ALA A N 1
ATOM 2415 C CA . ALA A 1 307 ? 3.420 11.852 0.406 1.00 98.12 307 ALA A CA 1
ATOM 2416 C C . ALA A 1 307 ? 3.224 11.867 1.923 1.00 98.12 307 ALA A C 1
ATOM 2418 O O . ALA A 1 307 ? 4.164 11.585 2.663 1.00 98.12 307 ALA A O 1
ATOM 2419 N N . HIS A 1 308 ? 2.006 12.127 2.383 1.00 97.75 308 HIS A N 1
ATOM 2420 C CA . HIS A 1 308 ? 1.608 11.982 3.785 1.00 97.75 308 HIS A CA 1
ATOM 2421 C C . HIS A 1 308 ? 0.553 10.881 3.910 1.00 97.75 308 HIS A C 1
ATOM 2423 O O . HIS A 1 308 ? -0.191 10.610 2.965 1.00 97.75 308 HIS A O 1
ATOM 2429 N N . MET A 1 309 ? 0.481 10.240 5.072 1.00 97.31 309 MET A N 1
ATOM 2430 C CA . MET A 1 309 ? -0.531 9.230 5.367 1.00 97.31 309 MET A CA 1
ATOM 2431 C C . MET A 1 309 ? -1.574 9.820 6.313 1.00 97.31 309 MET A C 1
ATOM 2433 O O . MET A 1 309 ? -1.217 10.455 7.306 1.00 97.31 309 MET A O 1
ATOM 2437 N N . LYS A 1 310 ? -2.852 9.598 6.008 1.00 98.31 310 LYS A N 1
ATOM 2438 C CA . LYS A 1 310 ? -3.970 9.904 6.902 1.00 98.31 310 LYS A CA 1
ATOM 2439 C C . LYS A 1 310 ? -4.624 8.601 7.331 1.00 98.31 310 LYS A C 1
ATOM 2441 O O . LYS A 1 310 ? -4.704 7.658 6.539 1.00 98.31 310 LYS A O 1
ATOM 2446 N N . PHE A 1 311 ? -5.060 8.536 8.577 1.00 97.31 311 PHE A N 1
ATOM 2447 C CA . PHE A 1 311 ? -5.772 7.379 9.098 1.00 97.31 311 PHE A CA 1
ATOM 2448 C C . PHE A 1 311 ? -6.822 7.801 10.119 1.00 97.31 311 PHE A C 1
ATOM 2450 O O . PHE A 1 311 ? -6.703 8.849 10.750 1.00 97.31 311 PHE A O 1
ATOM 2457 N N . ILE A 1 312 ? -7.861 6.984 10.242 1.00 97.44 312 ILE A N 1
ATOM 2458 C CA . ILE A 1 312 ? -8.922 7.134 11.233 1.00 97.44 312 ILE A CA 1
ATOM 2459 C C . ILE A 1 312 ? -8.802 5.959 12.192 1.00 97.44 312 ILE A C 1
ATOM 2461 O O . ILE A 1 312 ? -8.832 4.797 11.769 1.00 97.44 312 ILE A O 1
ATOM 2465 N N . LEU A 1 313 ? -8.667 6.284 13.472 1.00 97.06 313 LEU A N 1
ATOM 2466 C CA . LEU A 1 313 ? -8.829 5.352 14.573 1.00 97.06 313 LEU A CA 1
ATOM 2467 C C . LEU A 1 313 ? -10.300 5.360 14.997 1.00 97.06 313 LEU A C 1
ATOM 2469 O O . LEU A 1 313 ? -10.898 6.428 15.138 1.00 97.06 313 LEU A O 1
ATOM 2473 N N . LYS A 1 314 ? -10.861 4.174 15.214 1.00 94.81 314 LYS A N 1
ATOM 2474 C CA . LYS A 1 314 ? -12.140 3.975 15.909 1.00 94.81 314 LYS A CA 1
ATOM 2475 C C . LYS A 1 314 ? -11.910 3.064 17.104 1.00 94.81 314 LYS A C 1
ATOM 2477 O O . LYS A 1 314 ? -10.933 2.314 17.122 1.00 94.81 314 LYS A O 1
ATOM 2482 N N . GLU A 1 315 ? -12.821 3.081 18.064 1.00 91.75 315 GLU A N 1
ATOM 2483 C CA . GLU A 1 315 ? -12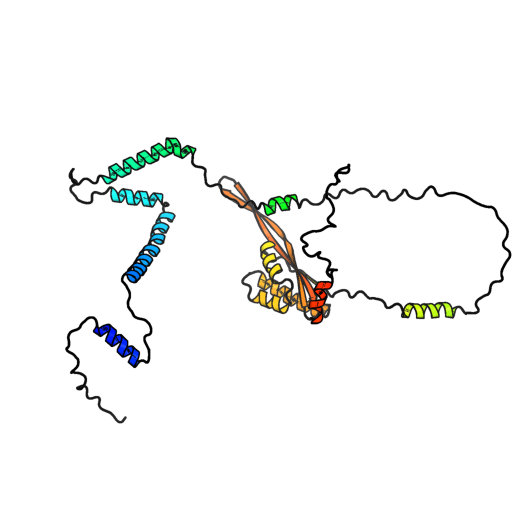.919 1.983 19.026 1.00 91.75 315 GLU A CA 1
ATOM 2484 C C . GLU A 1 315 ? -13.271 0.684 18.284 1.00 91.75 315 GLU A C 1
ATOM 2486 O O . GLU A 1 315 ? -14.068 0.682 17.339 1.00 91.75 315 GLU A O 1
ATOM 2491 N N . ALA A 1 316 ? -12.663 -0.435 18.677 1.00 84.12 316 ALA A N 1
ATOM 2492 C CA . ALA A 1 316 ? -13.105 -1.737 18.207 1.00 84.12 316 ALA A CA 1
ATOM 2493 C C . ALA A 1 316 ? -14.547 -1.963 18.687 1.00 84.12 316 ALA A C 1
ATOM 2495 O O . ALA A 1 316 ? -14.795 -1.844 19.890 1.00 84.12 316 ALA A O 1
ATOM 2496 N N . PRO A 1 317 ? -15.493 -2.360 17.812 1.00 72.12 317 PRO A N 1
ATOM 2497 C CA . PRO A 1 317 ? -16.763 -2.872 18.299 1.00 72.12 317 PRO A CA 1
ATOM 2498 C C . PRO A 1 317 ? -16.457 -4.070 19.198 1.00 72.12 317 PRO A C 1
ATOM 2500 O O . PRO A 1 317 ? -15.717 -4.977 18.793 1.00 72.12 317 PRO A O 1
ATOM 2503 N N . LYS A 1 318 ? -16.997 -4.050 20.421 1.00 64.94 318 LYS A N 1
ATOM 2504 C CA . LYS A 1 318 ? -16.838 -5.133 21.395 1.00 64.94 318 LYS A CA 1
ATOM 2505 C C . LYS A 1 318 ? -17.162 -6.456 20.693 1.00 64.94 318 LYS A C 1
ATOM 2507 O O . LYS A 1 318 ? -18.150 -6.549 19.964 1.00 64.94 318 LYS A O 1
ATOM 2512 N N . LYS A 1 319 ? -16.290 -7.463 20.832 1.00 58.97 319 LYS A N 1
ATOM 2513 C CA . LYS A 1 319 ? -16.484 -8.781 20.202 1.00 58.97 319 LYS A CA 1
ATOM 2514 C C . LYS A 1 319 ? -17.548 -9.575 20.960 1.00 58.97 319 LYS A C 1
ATOM 2516 O O . LYS A 1 319 ? -17.270 -10.623 21.533 1.00 58.97 319 LYS A O 1
ATOM 2521 N N . ASP A 1 320 ? -18.777 -9.081 20.935 1.00 54.66 320 ASP A N 1
ATOM 2522 C CA . ASP A 1 320 ? -19.936 -9.848 21.352 1.00 54.66 320 ASP A CA 1
ATOM 2523 C C . ASP A 1 320 ? -20.041 -11.029 20.380 1.00 54.66 320 ASP A C 1
ATOM 2525 O O . ASP A 1 320 ? -20.215 -10.844 19.172 1.00 54.66 320 ASP A O 1
ATOM 2529 N N . ASN A 1 321 ? -19.874 -12.259 20.872 1.00 53.03 321 ASN A N 1
ATOM 2530 C CA . ASN A 1 321 ? -19.726 -13.444 20.010 1.00 53.03 321 ASN A CA 1
ATOM 2531 C C . ASN A 1 321 ? -20.966 -13.720 19.130 1.00 53.03 321 ASN A C 1
ATOM 2533 O O . ASN A 1 321 ? -20.879 -14.377 18.092 1.00 53.03 321 ASN A O 1
ATOM 2537 N N . GLN A 1 322 ? -22.112 -13.141 19.496 1.00 53.47 322 GLN A N 1
ATOM 2538 C CA . GLN A 1 322 ? -23.342 -13.102 18.701 1.00 53.47 322 GLN A CA 1
ATOM 2539 C C . GLN A 1 322 ? -23.180 -12.260 17.412 1.00 53.47 322 GLN A C 1
ATOM 2541 O O . GLN A 1 322 ? -23.739 -12.588 16.361 1.00 53.47 322 GLN A O 1
ATOM 2546 N N . GLY A 1 323 ? -22.347 -11.215 17.450 1.00 48.47 323 GLY A N 1
ATOM 2547 C CA . GLY A 1 323 ? -22.135 -10.245 16.376 1.00 48.47 323 GLY A CA 1
ATOM 2548 C C . GLY A 1 323 ? -21.517 -10.815 15.096 1.00 48.47 323 GLY A C 1
ATOM 2549 O O . GLY A 1 323 ? -21.790 -10.300 14.013 1.00 48.47 323 GLY A O 1
ATOM 2550 N N . ILE A 1 324 ? -20.741 -11.903 15.161 1.00 50.12 324 ILE A N 1
ATOM 2551 C CA . ILE A 1 324 ? -20.189 -12.555 13.953 1.00 50.12 324 ILE A CA 1
ATOM 2552 C C . ILE A 1 324 ? -21.292 -13.285 13.166 1.00 50.12 324 ILE A C 1
ATOM 2554 O O . ILE A 1 324 ? -21.244 -13.326 11.934 1.00 50.12 324 ILE A O 1
ATOM 2558 N N . LYS A 1 325 ? -22.319 -13.802 13.857 1.00 49.97 325 LYS A N 1
ATOM 2559 C CA . LYS A 1 325 ? -23.538 -14.318 13.217 1.00 49.97 325 LYS A CA 1
ATOM 2560 C C . LYS A 1 325 ? -24.388 -13.152 12.694 1.00 49.97 325 LYS A C 1
ATOM 2562 O O . LYS A 1 325 ? -24.726 -13.133 11.514 1.00 49.97 325 LYS A O 1
ATOM 2567 N N . ALA A 1 326 ? -24.637 -12.135 13.525 1.00 49.53 326 ALA A N 1
ATOM 2568 C CA . ALA A 1 326 ? -25.494 -11.001 13.171 1.00 49.53 326 ALA A CA 1
ATOM 2569 C C . ALA A 1 326 ? -24.972 -10.160 11.987 1.00 49.53 326 ALA A C 1
ATOM 2571 O O . ALA A 1 326 ? -25.744 -9.824 11.091 1.00 49.53 326 ALA A O 1
ATOM 2572 N N . ARG A 1 327 ? -23.668 -9.846 11.913 1.00 48.97 327 ARG A N 1
ATOM 2573 C CA . ARG A 1 327 ? -23.107 -8.941 10.881 1.00 48.97 327 ARG A CA 1
ATOM 2574 C C . ARG A 1 327 ? -23.168 -9.486 9.448 1.00 48.97 327 ARG A C 1
ATOM 2576 O O . ARG A 1 327 ? -23.014 -8.699 8.519 1.00 48.97 327 ARG A O 1
ATOM 2583 N N . ARG A 1 328 ? -23.459 -10.779 9.243 1.00 53.06 328 ARG A N 1
ATOM 2584 C CA . ARG A 1 328 ? -23.822 -11.319 7.914 1.00 53.06 328 ARG A CA 1
ATOM 2585 C C . ARG A 1 328 ? -25.194 -10.813 7.440 1.00 53.06 328 ARG A C 1
ATOM 2587 O O . ARG A 1 328 ? -25.389 -10.622 6.244 1.00 53.06 328 ARG A O 1
ATOM 2594 N N . ASN A 1 329 ? -26.101 -10.534 8.378 1.00 50.62 329 ASN A N 1
ATOM 2595 C CA . ASN A 1 329 ? -27.509 -10.216 8.126 1.00 50.62 329 ASN A CA 1
ATOM 2596 C C . ASN A 1 329 ? -27.790 -8.697 8.107 1.00 50.62 329 ASN A C 1
ATOM 2598 O O . ASN A 1 329 ? -28.819 -8.273 7.588 1.00 50.62 329 ASN A O 1
ATOM 2602 N N . VAL A 1 330 ? -26.861 -7.866 8.606 1.00 51.16 330 VAL A N 1
ATOM 2603 C CA . VAL A 1 330 ? -26.969 -6.391 8.780 1.00 51.16 330 VAL A CA 1
ATOM 2604 C C . VAL A 1 330 ? -27.144 -5.591 7.465 1.00 51.16 330 VAL A C 1
ATOM 2606 O O . VAL A 1 330 ? -27.197 -4.366 7.477 1.00 51.16 330 VAL A O 1
ATOM 2609 N N . ARG A 1 331 ? -27.267 -6.246 6.302 1.00 49.31 331 ARG A N 1
ATOM 2610 C CA . ARG A 1 331 ? -27.407 -5.564 5.000 1.00 49.31 331 ARG A CA 1
ATOM 2611 C C . ARG A 1 331 ? -28.474 -6.146 4.070 1.00 49.31 331 ARG A C 1
ATOM 2613 O O . ARG A 1 331 ? -28.284 -6.176 2.859 1.00 49.31 331 ARG A O 1
ATOM 2620 N N . GLY A 1 332 ? -29.570 -6.656 4.629 1.00 47.16 332 GLY A N 1
ATOM 2621 C CA . GLY A 1 332 ? -30.698 -7.186 3.848 1.00 47.16 332 GLY A CA 1
ATOM 2622 C C . GLY A 1 332 ? -30.451 -8.554 3.197 1.00 47.16 332 GLY A C 1
ATOM 2623 O O . GLY A 1 332 ? -31.387 -9.149 2.680 1.00 47.16 332 GLY A O 1
ATOM 2624 N N . TRP A 1 333 ? -29.238 -9.114 3.301 1.00 45.75 333 TRP A N 1
ATOM 2625 C CA . TRP A 1 333 ? -28.904 -10.503 2.945 1.00 45.75 333 TRP A CA 1
ATOM 2626 C C . TRP A 1 333 ? -29.479 -11.543 3.937 1.00 45.75 333 TRP A C 1
ATOM 2628 O O . TRP A 1 333 ? -28.827 -12.528 4.274 1.00 45.75 333 TRP A O 1
ATOM 2638 N N . LYS A 1 334 ? -30.749 -11.382 4.333 1.00 52.06 334 LYS A N 1
ATOM 2639 C CA . LYS A 1 334 ? -31.630 -12.552 4.466 1.00 52.06 334 LYS A CA 1
ATOM 2640 C C . LYS A 1 334 ? -31.779 -13.135 3.060 1.00 52.06 334 LYS A C 1
ATOM 2642 O O . LYS A 1 334 ? -32.088 -12.349 2.174 1.00 52.06 334 LYS A O 1
ATOM 2647 N N . GLU A 1 335 ? -31.502 -14.425 2.857 1.00 56.31 335 GLU A N 1
ATOM 2648 C CA . GLU A 1 335 ? -32.078 -15.370 1.857 1.00 56.31 335 GLU A CA 1
ATOM 2649 C C . GLU A 1 335 ? -32.462 -14.896 0.423 1.00 56.31 335 GLU A C 1
ATOM 2651 O O . GLU A 1 335 ? -33.145 -15.596 -0.313 1.00 56.31 335 GLU A O 1
ATOM 2656 N N . THR A 1 336 ? -31.981 -13.742 -0.039 1.00 55.91 336 THR A N 1
ATOM 2657 C CA . THR A 1 336 ? -32.421 -13.044 -1.267 1.00 55.91 336 THR A CA 1
ATOM 2658 C C . THR A 1 336 ? -31.476 -13.231 -2.448 1.00 55.91 336 THR A C 1
ATOM 2660 O O . THR A 1 336 ? -31.779 -12.823 -3.571 1.00 55.91 336 THR A O 1
ATOM 2663 N N . LYS A 1 337 ? -30.341 -13.908 -2.239 1.00 59.66 337 LYS A N 1
ATOM 2664 C CA . LYS A 1 337 ? -29.625 -14.536 -3.349 1.00 59.66 337 LYS A CA 1
ATOM 2665 C C . LYS A 1 337 ? -30.499 -15.679 -3.855 1.00 59.66 337 LYS A C 1
ATOM 2667 O O . LYS A 1 337 ? -30.448 -16.763 -3.281 1.00 59.66 337 LYS A O 1
ATOM 2672 N N . LYS A 1 338 ? -31.266 -15.433 -4.927 1.00 65.88 338 LYS A N 1
ATOM 2673 C CA . LYS A 1 338 ? -31.898 -16.500 -5.717 1.00 65.88 338 LYS A CA 1
ATOM 2674 C C . LYS A 1 338 ? -30.843 -17.583 -5.948 1.00 65.88 338 LYS A C 1
ATOM 2676 O O . LYS A 1 338 ? -29.808 -17.306 -6.558 1.00 65.88 338 LYS A O 1
ATOM 2681 N N . VAL A 1 339 ? -31.071 -18.771 -5.390 1.00 74.31 339 VAL A N 1
ATOM 2682 C CA . VAL A 1 339 ? -30.168 -19.912 -5.565 1.00 74.31 339 VAL A CA 1
ATOM 2683 C C . VAL A 1 339 ? -30.109 -20.224 -7.058 1.00 74.31 339 VAL A C 1
ATOM 2685 O O . VAL A 1 339 ? -31.109 -20.056 -7.765 1.00 74.31 339 VAL A O 1
ATOM 2688 N N . TRP A 1 340 ? -28.939 -20.636 -7.557 1.00 79.69 340 TRP A N 1
ATOM 2689 C CA . TRP A 1 340 ? -28.849 -21.087 -8.941 1.00 79.69 340 TRP A CA 1
ATOM 2690 C C . TRP A 1 340 ? -29.854 -22.222 -9.146 1.00 79.69 340 TRP A C 1
ATOM 2692 O O . TRP A 1 340 ? -29.849 -23.214 -8.422 1.00 79.69 340 TRP A O 1
ATOM 2702 N N . THR A 1 341 ? -30.753 -22.009 -10.093 1.00 82.44 341 THR A N 1
ATOM 2703 C CA . THR A 1 341 ? -31.917 -22.843 -10.371 1.00 82.44 341 THR A CA 1
ATOM 2704 C C . THR A 1 341 ? -31.869 -23.170 -11.863 1.00 82.44 341 THR A C 1
ATOM 2706 O O . THR A 1 341 ? -31.621 -22.260 -12.661 1.00 82.44 341 THR A O 1
ATOM 2709 N N . PRO A 1 342 ? -32.021 -24.448 -12.262 1.00 84.38 342 PRO A N 1
ATOM 2710 C CA . PRO A 1 342 ? -31.751 -24.878 -13.636 1.00 84.38 342 PRO A CA 1
ATOM 2711 C C . PRO A 1 342 ? -32.732 -24.259 -14.640 1.00 84.38 342 PRO A C 1
ATOM 2713 O O . PRO A 1 342 ? -32.340 -23.923 -15.756 1.00 84.38 342 PRO A O 1
ATOM 2716 N N . LEU A 1 343 ? -33.978 -24.038 -14.213 1.00 84.94 343 LEU A N 1
ATOM 2717 C CA . LEU A 1 343 ? -34.974 -23.233 -14.907 1.00 84.94 343 LEU A CA 1
ATOM 2718 C C . LEU A 1 343 ? -35.345 -22.034 -14.023 1.00 84.94 343 LEU A C 1
ATOM 2720 O O . LEU A 1 343 ? -35.532 -22.179 -12.817 1.00 84.94 343 LEU A O 1
ATOM 2724 N N . VAL A 1 344 ? -35.445 -20.848 -14.626 1.00 81.94 344 VAL A N 1
ATOM 2725 C CA . VAL A 1 344 ? -35.877 -19.615 -13.952 1.00 81.94 344 VAL A CA 1
ATOM 2726 C C . VAL A 1 344 ? -37.039 -19.034 -14.746 1.00 81.94 344 VAL A C 1
ATOM 2728 O O . VAL A 1 344 ? -36.835 -18.198 -15.621 1.00 81.94 344 VAL A O 1
ATOM 2731 N N . GLU A 1 345 ? -38.248 -19.502 -14.440 1.00 78.56 345 GLU A N 1
ATOM 2732 C CA . GLU A 1 345 ? -39.510 -19.103 -15.087 1.00 78.56 345 GLU A CA 1
ATOM 2733 C C . GLU A 1 345 ? -39.663 -17.575 -15.119 1.00 78.56 345 GLU A C 1
ATOM 2735 O O . GLU A 1 345 ? -39.837 -16.957 -16.163 1.00 78.56 345 GLU A O 1
ATOM 2740 N N . ASN A 1 346 ? -39.475 -16.945 -13.957 1.00 82.62 346 ASN A N 1
ATOM 2741 C CA . ASN A 1 346 ? -39.596 -15.504 -13.750 1.00 82.62 346 ASN A CA 1
ATOM 2742 C C . ASN A 1 346 ? -38.305 -14.742 -14.125 1.00 82.62 346 ASN A C 1
ATOM 2744 O O . ASN A 1 346 ? -37.801 -13.917 -13.349 1.00 82.62 346 ASN A O 1
ATOM 2748 N N . LYS A 1 347 ? -37.727 -15.049 -15.294 1.00 83.19 347 LYS A N 1
ATOM 2749 C CA . LYS A 1 347 ? -36.594 -14.319 -15.883 1.00 83.19 347 LYS A CA 1
ATOM 2750 C C . LYS A 1 347 ? -37.117 -13.393 -16.991 1.00 83.19 347 LYS A C 1
ATOM 2752 O O . LYS A 1 347 ? -37.656 -13.895 -17.973 1.00 83.19 347 LYS A O 1
ATOM 2757 N N . PRO A 1 348 ? -36.959 -12.061 -16.879 1.00 88.25 348 PRO A N 1
ATOM 2758 C CA . PRO A 1 348 ? -37.524 -11.137 -17.857 1.00 88.25 348 PRO A CA 1
ATOM 2759 C C . PRO A 1 348 ? -36.889 -11.327 -19.239 1.00 88.25 348 PRO A C 1
ATOM 2761 O O . PRO A 1 348 ? -35.669 -11.476 -19.362 1.00 88.25 348 PRO A O 1
ATOM 2764 N N . ILE A 1 349 ? -37.721 -11.275 -20.282 1.00 85.69 349 ILE A N 1
ATOM 2765 C CA . ILE A 1 349 ? -37.270 -11.258 -21.675 1.00 85.69 349 ILE A CA 1
ATOM 2766 C C . ILE A 1 349 ? -36.666 -9.879 -21.953 1.00 85.69 349 ILE A C 1
ATOM 2768 O O . ILE A 1 349 ? -37.372 -8.880 -22.079 1.00 85.69 349 ILE A O 1
ATOM 2772 N N . TYR A 1 350 ? -35.340 -9.817 -22.033 1.00 87.19 350 TYR A N 1
ATOM 2773 C CA . TYR A 1 350 ? -34.636 -8.611 -22.454 1.00 87.19 350 TYR A CA 1
ATOM 2774 C C . TYR A 1 350 ? -34.853 -8.389 -23.956 1.00 87.19 350 TYR A C 1
ATOM 2776 O O . TYR A 1 350 ? -34.604 -9.295 -24.746 1.00 87.19 350 TYR A O 1
ATOM 2784 N N . ASN A 1 351 ? -35.266 -7.173 -24.332 1.00 89.44 351 ASN A N 1
ATOM 2785 C CA . ASN A 1 351 ? -35.621 -6.773 -25.701 1.00 89.44 351 ASN A CA 1
ATOM 2786 C C . ASN A 1 351 ? -36.830 -7.540 -26.298 1.00 89.44 351 ASN A C 1
ATOM 2788 O O . ASN A 1 351 ? -36.652 -8.348 -27.215 1.00 89.44 351 ASN A O 1
ATOM 2792 N N . PRO A 1 352 ? -38.063 -7.302 -25.802 1.00 85.56 352 PRO A N 1
ATOM 2793 C CA . PRO A 1 352 ? -39.276 -7.823 -26.432 1.00 85.56 352 PRO A CA 1
ATOM 2794 C C . PRO A 1 352 ? -39.467 -7.238 -27.842 1.00 85.56 352 PRO A C 1
ATOM 2796 O O . PRO A 1 352 ? -39.147 -6.076 -28.097 1.00 85.56 352 PRO A O 1
ATOM 2799 N N . LYS A 1 353 ? -40.019 -8.038 -28.760 1.00 88.56 353 LYS A N 1
ATOM 2800 C CA . LYS A 1 353 ? -40.448 -7.564 -30.086 1.00 88.56 353 LYS A CA 1
ATOM 2801 C C . LYS A 1 353 ? -41.770 -6.782 -29.966 1.00 88.56 353 LYS A C 1
ATOM 2803 O O . LYS A 1 353 ? -42.553 -7.082 -29.069 1.00 88.56 353 LYS A O 1
ATOM 2808 N N . PRO A 1 354 ? -42.078 -5.846 -30.885 1.00 91.62 354 PRO A N 1
ATOM 2809 C CA . PRO A 1 354 ? -43.345 -5.103 -30.890 1.00 91.62 354 PRO A CA 1
ATOM 2810 C C . PRO A 1 354 ? -44.550 -5.925 -31.399 1.00 91.62 354 PRO A C 1
ATOM 2812 O O . PRO A 1 354 ? -45.595 -5.360 -31.703 1.00 91.62 354 PRO A O 1
ATOM 2815 N N . PHE A 1 355 ? -44.407 -7.246 -31.529 1.00 91.94 355 PHE A N 1
ATOM 2816 C CA . PHE A 1 355 ? -45.442 -8.178 -31.971 1.00 91.94 355 PHE A CA 1
ATOM 2817 C C . PHE A 1 355 ? -45.302 -9.512 -31.229 1.00 91.94 355 PHE A C 1
ATOM 2819 O O . PHE A 1 355 ? -44.198 -9.893 -30.828 1.00 91.94 355 PHE A O 1
ATOM 2826 N N . TYR A 1 356 ? -46.418 -10.227 -31.072 1.00 88.75 356 TYR A N 1
ATOM 2827 C CA . TYR A 1 356 ? -46.455 -11.552 -30.453 1.00 88.75 356 TYR A CA 1
ATOM 2828 C C . TYR A 1 356 ? -45.678 -12.571 -31.298 1.00 88.75 356 TYR A C 1
ATOM 2830 O O . TYR A 1 356 ? -45.853 -12.653 -32.513 1.00 88.75 356 TYR A O 1
ATOM 2838 N N . ASN A 1 357 ? -44.796 -13.333 -30.651 1.00 83.69 357 ASN A N 1
ATOM 2839 C CA . ASN A 1 357 ? -43.991 -14.401 -31.266 1.00 83.69 357 ASN A CA 1
ATOM 2840 C C . ASN A 1 357 ? -44.385 -15.796 -30.720 1.00 83.69 357 ASN A C 1
ATOM 2842 O O . ASN A 1 357 ? -43.865 -16.812 -31.182 1.00 83.69 357 ASN A O 1
ATOM 2846 N N . TRP A 1 358 ? -45.259 -15.792 -29.714 1.00 72.31 358 TRP A N 1
ATOM 2847 C CA . TRP A 1 358 ? -45.989 -16.849 -29.017 1.00 72.31 358 TRP A CA 1
ATOM 2848 C C . TRP A 1 358 ? -46.993 -16.136 -28.093 1.00 72.31 358 TRP A C 1
ATOM 2850 O O . TRP A 1 358 ? -46.746 -14.934 -27.804 1.00 72.31 358 TRP A O 1
#

Foldseek 3Di:
DPDDDDPPPPPPPVPDDDDDPVVVVVVVVVVCVVVVDDDPDDPDCPVVNVVVVVVCVVVVVVCVVQVVCCVPPHPVVVVVVVLVVLQDQPDPPDDPVRHSCSVVVVVVVVVVVVVCCVVPVVVPDDDPPPCPVPPPVVVVVVVVPDPPPPPPDPDPPPPDPDDDDDDDDDDDDDDDDDDPDDPDDPVVVVVVVVVVVVPPPPPPPPDFDKDKFKDDKDQDAQVLVVVLQVVQAFAFLVVNLVCLVPDPDPCSVVVSVRSVVSVVCCCVVVVAPRKGQNGKGKDWDDWDWDWADDPPRDIDIDTRTIMMMMTMIGHDDPPPVVVVVVVCPVPVPPPPPPPDDVDDPPDDDDDDDPDDPD

Secondary structure (DSSP, 8-state):
-------TTSSTTS--S---TTHHHHHHHHHHHTTT----S-----HHHHHHHHHHHHHHHHHHHHHHHHHHTHHHHHHHHHHHHTTS-SSSS--GGG--THHHHHHHHHHHHHHHIIIIIHHH-----------HHHHHHHHT-SPP------------------------PPPPPP-------TTHHHHHHHHHHHTS---------EEEEEPPPBSS-HHHHHHHHHHSTTSBHHHHHHHHHT---HHHHHHHHHHHHHHHHHHHHH---SEEEEEEEEEEEEEEEEEEE-STT-EEEEEEEEEEEEEEEEEPPP--TTHHHHTTTTTS-SS-S----S--TT---SS--SS---

InterPro domains:
  IPR001063 Large ribosomal subunit protein uL22 [PF00237] (215-314)
  IPR036394 Ribosomal protein uL22 superfamily [G3DSA:3.90.470.10] (207-338)
  IPR036394 Ribosomal protein uL22 superfamily [SSF54843] (207-317)
  IPR047867 Large ribosomal subunit protein uL22, bacteria/organella [PTHR13501] (179-338)